Protein AF-A0A7C3F0E0-F1 (afdb_monomer_lite)

Foldseek 3Di:
DVVLQVVLVVLVVVLVVLVVVLVCLCPDPCNPDPVSVVVNVVSVVVSVVSVVVSLVSLLVVLLVCLLQLHDDDVVRHPPVSNLVSLQVLLDDDLCPPPPDGQQRDQQHNVLLRCLLSVLAFCQVLLVVLVVCVVDPDDDPDPLAPDPLLLSLLASLQSSCPGPVNVVLLVLLVVLVVQLVVLLVVLVVLVVVLQVQLCVQVVDNPPQPFDDPDPDTDGDDDLCLVVSCVRPVPSNVVSLVSLVSNVVSLVSLVVSQVVVQVVSLSSSLNRPSSSLSSLVSHDPVSVVVSNVPPDDSSSSSVSSNVSSVVHRSADPPSHPRHRDRDDDPPVSVCVCVNPVSVVVVVVVVVVVVVVVPPPDDDDD

Secondary structure (DSSP, 8-state):
-HHHHHHHHHHHHHHHHHHHHHHHHHHSTTTTSHHHHHHHHHHHHHHHHHHHHHHHHHHHHHHHHHHTT----TTTS-HHHHHHHHHHHH-STTTTT-S--TTSSSS-HHHHHHHHHT----HHHHHHHHHHHH--S---S-GGG-HHHHHHHHHHGGGGGSHHHHHHHHHHHHHHHHHHHHHHHHHHHHHHHHHHHHHHHT-----EEEEETTEEEEE--STHHHHHHHSHHHHHHHHHHHHHHHHHHHHHHHHHHHHHHHHHHHHHHHHHHHHHHHHHS-HHHHHHTT-TT--HHHHHHHHHHHHHT--TT-TTSSS-----PPPPHHHHGGGG-HHHHHHHHHHHHHHHHTTSSSS-S--

Structure (mmCIF, N/CA/C/O backbone):
data_AF-A0A7C3F0E0-F1
#
_entry.id   AF-A0A7C3F0E0-F1
#
loop_
_atom_site.group_PDB
_atom_site.id
_atom_site.type_symbol
_atom_site.label_atom_id
_atom_site.label_alt_id
_atom_site.label_comp_id
_atom_site.label_asym_id
_atom_site.label_entity_id
_atom_site.label_seq_id
_atom_site.pdbx_PDB_ins_code
_atom_site.Cartn_x
_atom_site.Cartn_y
_atom_site.Cartn_z
_atom_site.occupancy
_atom_site.B_iso_or_equiv
_atom_site.auth_seq_id
_atom_site.auth_comp_id
_atom_site.auth_asym_id
_atom_site.auth_atom_id
_atom_site.pdbx_PDB_model_num
ATOM 1 N N . MET A 1 1 ? 11.659 -9.247 -27.979 1.00 80.06 1 MET A N 1
ATOM 2 C CA . MET A 1 1 ? 12.317 -9.350 -26.658 1.00 80.06 1 MET A CA 1
ATOM 3 C C . MET A 1 1 ? 13.774 -9.752 -26.789 1.00 80.06 1 MET A C 1
ATOM 5 O O . MET A 1 1 ? 14.615 -8.937 -26.446 1.00 80.06 1 MET A O 1
ATOM 9 N N . GLU A 1 2 ? 14.086 -10.906 -27.386 1.00 81.94 2 GLU A N 1
ATOM 10 C CA . GLU A 1 2 ? 15.483 -11.332 -27.611 1.00 81.94 2 GLU A CA 1
ATOM 11 C C . GLU A 1 2 ? 16.321 -10.321 -28.414 1.00 81.94 2 GLU A C 1
ATOM 13 O O . GLU A 1 2 ? 17.495 -10.127 -28.124 1.00 81.94 2 GLU A O 1
ATOM 18 N N . ASP A 1 3 ? 15.716 -9.629 -29.385 1.00 91.12 3 ASP A N 1
ATOM 19 C CA . ASP A 1 3 ? 16.392 -8.563 -30.139 1.00 91.12 3 ASP A CA 1
ATOM 20 C C . ASP A 1 3 ? 16.823 -7.384 -29.243 1.00 91.12 3 ASP A C 1
ATOM 22 O O . ASP A 1 3 ? 17.950 -6.905 -29.336 1.00 91.12 3 ASP A O 1
ATOM 26 N N . TYR A 1 4 ? 15.971 -6.963 -28.299 1.00 91.62 4 TYR A N 1
ATOM 27 C CA . TYR A 1 4 ? 16.322 -5.912 -27.338 1.00 91.62 4 TYR A CA 1
ATOM 28 C C . TYR A 1 4 ? 17.438 -6.360 -26.394 1.00 91.62 4 TYR A C 1
ATOM 30 O O . TYR A 1 4 ? 18.369 -5.596 -26.171 1.00 91.62 4 TYR A O 1
ATOM 38 N N . GLN A 1 5 ? 17.380 -7.594 -25.886 1.00 93.31 5 GLN A N 1
ATOM 39 C CA . GLN A 1 5 ? 18.418 -8.148 -25.010 1.00 93.31 5 GLN A CA 1
ATOM 40 C C . GLN A 1 5 ? 19.781 -8.195 -25.715 1.00 93.31 5 GLN A C 1
ATOM 42 O O . GLN A 1 5 ? 20.774 -7.729 -25.160 1.00 93.31 5 GLN A O 1
ATOM 47 N N . ARG A 1 6 ? 19.828 -8.660 -26.974 1.00 94.31 6 ARG A N 1
ATOM 48 C CA . ARG A 1 6 ? 21.062 -8.667 -27.783 1.00 94.31 6 ARG A CA 1
ATOM 49 C C . ARG A 1 6 ? 21.598 -7.259 -28.028 1.00 94.31 6 ARG A C 1
ATOM 51 O O . ARG A 1 6 ? 22.797 -7.034 -27.892 1.00 94.31 6 ARG A O 1
ATOM 58 N N . ARG A 1 7 ? 20.724 -6.307 -28.365 1.00 95.50 7 ARG A N 1
ATOM 59 C CA . ARG A 1 7 ? 21.114 -4.908 -28.596 1.00 95.50 7 ARG A CA 1
ATOM 60 C C . ARG A 1 7 ? 21.615 -4.229 -27.322 1.00 95.50 7 ARG A C 1
ATOM 62 O O . ARG A 1 7 ? 22.590 -3.492 -27.392 1.00 95.50 7 ARG A O 1
ATOM 69 N N . ILE A 1 8 ? 20.992 -4.499 -26.171 1.00 95.56 8 ILE A N 1
ATOM 70 C CA . ILE A 1 8 ? 21.460 -4.010 -24.866 1.00 95.56 8 ILE A CA 1
ATOM 71 C C . ILE A 1 8 ? 22.842 -4.586 -24.569 1.00 95.56 8 ILE A C 1
ATOM 73 O O . ILE A 1 8 ? 23.744 -3.820 -24.259 1.00 95.56 8 ILE A O 1
ATOM 77 N N . ALA A 1 9 ? 23.035 -5.898 -24.734 1.00 94.69 9 ALA A N 1
ATOM 78 C CA . ALA A 1 9 ? 24.328 -6.535 -24.501 1.00 94.69 9 ALA A CA 1
ATOM 79 C C . ALA A 1 9 ? 25.437 -5.951 -25.395 1.00 94.69 9 ALA A C 1
ATOM 81 O O . ALA A 1 9 ? 26.513 -5.629 -24.897 1.00 94.69 9 ALA A O 1
ATOM 82 N N . ALA A 1 10 ? 25.162 -5.754 -26.689 1.00 94.62 10 ALA A N 1
ATOM 83 C CA . ALA A 1 10 ? 26.108 -5.142 -27.622 1.00 94.62 10 ALA A CA 1
ATOM 84 C C . ALA A 1 10 ? 26.454 -3.695 -27.232 1.00 94.62 10 ALA A C 1
ATOM 86 O O . ALA A 1 10 ? 27.626 -3.332 -27.185 1.00 94.62 10 ALA A O 1
ATOM 87 N N . GLN A 1 11 ? 25.448 -2.884 -26.893 1.00 94.38 11 GLN A N 1
ATOM 88 C CA . GLN A 1 11 ? 25.658 -1.495 -26.487 1.00 94.38 11 GLN A CA 1
ATOM 89 C C . GLN A 1 11 ? 26.381 -1.396 -25.131 1.00 94.38 11 GLN A C 1
ATOM 91 O O . GLN A 1 11 ? 27.205 -0.511 -24.940 1.00 94.38 11 GLN A O 1
ATOM 96 N N . THR A 1 12 ? 26.128 -2.318 -24.197 1.00 95.44 12 THR A N 1
ATOM 97 C CA . THR A 1 12 ? 26.885 -2.417 -22.939 1.00 95.44 12 THR A CA 1
ATOM 98 C C . THR A 1 12 ? 28.351 -2.774 -23.184 1.00 95.44 12 THR A C 1
ATOM 100 O O . THR A 1 12 ? 29.216 -2.215 -22.519 1.00 95.44 12 THR A O 1
ATOM 103 N N . ALA A 1 13 ? 28.649 -3.658 -24.142 1.00 95.00 13 ALA A N 1
ATOM 104 C CA . ALA A 1 13 ? 30.028 -3.939 -24.543 1.00 95.00 13 ALA A CA 1
ATOM 105 C C . ALA A 1 13 ? 30.710 -2.688 -25.125 1.00 95.00 13 ALA A C 1
ATOM 107 O O . ALA A 1 13 ? 31.807 -2.349 -24.699 1.00 95.00 13 ALA A O 1
ATOM 108 N N . ALA A 1 14 ? 30.028 -1.958 -26.012 1.00 93.62 14 ALA A N 1
ATOM 109 C CA . ALA A 1 14 ? 30.558 -0.729 -26.606 1.00 93.62 14 ALA A CA 1
ATOM 110 C C . ALA A 1 14 ? 30.835 0.376 -25.567 1.00 93.62 14 ALA A C 1
ATOM 112 O O . ALA A 1 14 ? 31.848 1.062 -25.658 1.00 93.62 14 ALA A O 1
ATOM 113 N N . VAL A 1 15 ? 29.964 0.534 -24.560 1.00 95.69 15 VAL A N 1
ATOM 114 C CA . VAL A 1 15 ? 30.205 1.462 -23.439 1.00 95.69 15 VAL A CA 1
ATOM 115 C C . VAL A 1 15 ? 31.463 1.060 -22.669 1.00 95.69 15 VAL A C 1
ATOM 117 O O . VAL A 1 15 ? 32.323 1.905 -22.456 1.00 95.69 15 VAL A O 1
ATOM 120 N N . ARG A 1 16 ? 31.632 -0.229 -22.341 1.00 96.06 16 ARG A N 1
ATOM 121 C CA . ARG A 1 16 ? 32.834 -0.719 -21.641 1.00 96.06 16 ARG A CA 1
ATOM 122 C C . ARG A 1 16 ? 34.119 -0.491 -22.434 1.00 96.06 16 ARG A C 1
ATOM 124 O O . ARG A 1 16 ? 35.119 -0.079 -21.863 1.00 96.06 16 ARG A O 1
ATOM 131 N N . GLU A 1 17 ? 34.095 -0.714 -23.746 1.00 95.19 17 GLU A N 1
ATOM 132 C CA . GLU A 1 17 ? 35.248 -0.433 -24.613 1.00 95.19 17 GLU A CA 1
ATOM 133 C C . GLU A 1 17 ? 35.623 1.061 -24.603 1.00 95.19 17 GLU A C 1
ATOM 135 O O . GLU A 1 17 ? 36.805 1.408 -24.601 1.00 95.19 17 GLU A O 1
ATOM 140 N N . LEU A 1 18 ? 34.631 1.959 -24.559 1.00 93.38 18 LEU A N 1
ATOM 141 C CA . LEU A 1 18 ? 34.857 3.403 -24.449 1.00 93.38 18 LEU A CA 1
ATOM 142 C C . LEU A 1 18 ? 35.357 3.816 -23.056 1.00 93.38 18 LEU A C 1
ATOM 144 O O . LEU A 1 18 ? 36.239 4.668 -22.973 1.00 93.38 18 LEU A O 1
ATOM 148 N N . GLU A 1 19 ? 34.855 3.202 -21.981 1.00 94.94 19 GLU A N 1
ATOM 149 C CA . GLU A 1 19 ? 35.364 3.395 -20.612 1.00 94.94 19 GLU A CA 1
ATOM 150 C C . GLU A 1 19 ? 36.842 2.984 -20.510 1.00 94.94 19 GLU A C 1
ATOM 152 O O . GLU A 1 19 ? 37.670 3.734 -19.988 1.00 94.94 19 GLU A O 1
ATOM 157 N N . GLU A 1 20 ? 37.199 1.821 -21.063 1.00 93.88 20 GLU A N 1
ATOM 158 C CA . GLU A 1 20 ? 38.585 1.353 -21.133 1.00 93.88 20 GLU A CA 1
ATOM 159 C C . GLU A 1 20 ? 39.452 2.313 -21.961 1.00 93.88 20 GLU A C 1
ATOM 161 O O . GLU A 1 20 ? 40.552 2.682 -21.539 1.00 93.88 20 GLU A O 1
ATOM 166 N N . LEU A 1 21 ? 38.955 2.789 -23.109 1.00 91.69 21 LEU A N 1
ATOM 167 C CA . LEU A 1 21 ? 39.662 3.767 -23.936 1.00 91.69 21 LEU A CA 1
ATOM 168 C C . LEU A 1 21 ? 39.920 5.076 -23.178 1.00 91.69 21 LEU A C 1
ATOM 170 O O . LEU A 1 21 ? 41.047 5.572 -23.188 1.00 91.69 21 LEU A O 1
ATOM 174 N N . VAL A 1 22 ? 38.914 5.620 -22.492 1.00 92.56 22 VAL A N 1
ATOM 175 C CA . VAL A 1 22 ? 39.062 6.810 -21.643 1.00 92.56 22 VAL A CA 1
ATOM 176 C C . VAL A 1 22 ? 40.127 6.564 -20.574 1.00 92.56 22 VAL A C 1
ATOM 178 O O . VAL A 1 22 ? 41.076 7.341 -20.467 1.00 92.56 22 VAL A O 1
ATOM 181 N N . HIS A 1 23 ? 40.049 5.438 -19.862 1.00 91.88 23 HIS A N 1
ATOM 182 C CA . HIS A 1 23 ? 41.003 5.101 -18.808 1.00 91.88 23 HIS A CA 1
ATOM 183 C C . HIS A 1 23 ? 42.449 4.986 -19.323 1.00 91.88 23 HIS A C 1
ATOM 185 O O . HIS A 1 23 ? 43.386 5.479 -18.684 1.00 91.88 23 HIS A O 1
ATOM 191 N N . THR A 1 24 ? 42.652 4.378 -20.499 1.00 89.94 24 THR A N 1
ATOM 192 C CA . THR A 1 24 ? 43.985 4.286 -21.119 1.00 89.94 24 THR A CA 1
ATOM 193 C C . THR A 1 24 ? 44.533 5.644 -21.559 1.00 89.94 24 THR A C 1
ATOM 195 O O . THR A 1 24 ? 45.734 5.887 -21.418 1.00 89.94 24 THR A O 1
ATOM 198 N N . LEU A 1 25 ? 43.681 6.547 -22.056 1.00 86.44 25 LEU A N 1
ATOM 199 C CA . LEU A 1 25 ? 44.074 7.906 -22.441 1.00 86.44 25 LEU A CA 1
ATOM 200 C C . LEU A 1 25 ? 44.408 8.783 -21.224 1.00 86.44 25 LEU A C 1
ATOM 202 O O . LEU A 1 25 ? 45.285 9.643 -21.324 1.00 86.44 25 LEU A O 1
ATOM 206 N N . GLU A 1 26 ? 43.756 8.552 -20.083 1.00 88.50 26 GLU A N 1
ATOM 207 C CA . GLU A 1 26 ? 44.026 9.251 -18.818 1.00 88.50 26 GLU A CA 1
ATOM 208 C C . GLU A 1 26 ? 45.298 8.753 -18.124 1.00 88.50 26 GLU A C 1
ATOM 210 O O . GLU A 1 26 ? 46.048 9.550 -17.561 1.00 88.50 26 GLU A O 1
ATOM 215 N N . SER A 1 27 ? 45.566 7.448 -18.197 1.00 86.75 27 SER A N 1
ATOM 216 C CA . SER A 1 27 ? 46.655 6.791 -17.453 1.00 86.75 27 SER A CA 1
ATOM 217 C C . SER A 1 27 ? 47.921 6.547 -18.288 1.00 86.75 27 SER A C 1
ATOM 219 O O . SER A 1 27 ? 48.923 6.040 -17.781 1.00 86.75 27 SER A O 1
ATOM 221 N N . GLY A 1 28 ? 47.880 6.851 -19.587 1.00 81.94 28 GLY A N 1
ATOM 222 C CA . GLY A 1 28 ? 48.940 6.529 -20.537 1.00 81.94 28 GLY A CA 1
ATOM 223 C C . GLY A 1 28 ? 50.180 7.438 -20.458 1.00 81.94 28 GLY A C 1
ATOM 224 O O . GLY A 1 28 ? 50.119 8.564 -19.970 1.00 81.94 28 GLY A O 1
ATOM 225 N N . PRO A 1 29 ? 51.322 7.011 -21.030 1.00 70.69 29 PRO A N 1
ATOM 226 C CA . PRO A 1 29 ? 52.582 7.767 -21.002 1.00 70.69 29 PRO A CA 1
ATOM 227 C C . PRO A 1 29 ? 52.552 9.088 -21.799 1.00 70.69 29 PRO A C 1
ATOM 229 O O . PRO A 1 29 ? 53.440 9.918 -21.637 1.00 70.69 29 PRO A O 1
ATOM 232 N N . ALA A 1 30 ? 51.545 9.287 -22.659 1.00 67.50 30 ALA A N 1
ATOM 233 C CA . ALA A 1 30 ? 51.299 10.525 -23.408 1.00 67.50 30 ALA A CA 1
ATOM 234 C C . ALA A 1 30 ? 50.192 11.406 -22.784 1.00 67.50 30 ALA A C 1
ATOM 236 O O . ALA A 1 30 ? 49.761 12.387 -23.410 1.00 67.50 30 ALA A O 1
ATOM 237 N N . ALA A 1 31 ? 49.721 11.056 -21.578 1.00 70.56 31 ALA A N 1
ATOM 238 C CA . ALA A 1 31 ? 48.743 11.833 -20.827 1.00 70.56 31 ALA A CA 1
ATOM 239 C C . ALA A 1 31 ? 49.258 13.267 -20.615 1.00 70.56 31 ALA A C 1
ATOM 241 O O . ALA A 1 31 ? 50.412 13.492 -20.254 1.00 70.56 31 ALA A O 1
ATOM 242 N N . GLY A 1 32 ? 48.406 14.254 -20.901 1.00 69.44 32 GLY A N 1
ATOM 243 C CA . GLY A 1 32 ? 48.747 15.677 -20.792 1.00 69.44 32 GLY A CA 1
ATOM 244 C C . GLY A 1 32 ? 49.303 16.335 -22.063 1.00 69.44 32 GLY A C 1
ATOM 245 O O . GLY A 1 32 ? 49.487 17.549 -22.070 1.00 69.44 32 GLY A O 1
ATOM 246 N N . THR A 1 33 ? 49.518 15.596 -23.158 1.00 83.81 33 THR A N 1
ATOM 247 C CA . THR A 1 33 ? 49.810 16.216 -24.468 1.00 83.81 33 THR A CA 1
ATOM 248 C C . THR A 1 33 ? 48.548 16.824 -25.096 1.00 83.81 33 THR A C 1
ATOM 250 O O . THR A 1 33 ? 47.443 16.322 -24.894 1.00 83.81 33 THR A O 1
ATOM 253 N N . GLU A 1 34 ? 48.683 17.875 -25.913 1.00 82.12 34 GLU A N 1
ATOM 254 C CA . GLU A 1 34 ? 47.532 18.541 -26.560 1.00 82.12 34 GLU A CA 1
ATOM 255 C C . GLU A 1 34 ? 46.732 17.581 -27.470 1.00 82.12 34 GLU A C 1
ATOM 257 O O . GLU A 1 34 ? 45.503 17.640 -27.549 1.00 82.12 34 GLU A O 1
ATOM 262 N N . ALA A 1 35 ? 47.420 16.646 -28.135 1.00 80.94 35 ALA A N 1
ATOM 263 C CA . ALA A 1 35 ? 46.793 15.608 -28.953 1.00 80.94 35 ALA A CA 1
ATOM 264 C C . ALA A 1 35 ? 46.030 14.571 -28.106 1.00 80.94 35 ALA A C 1
ATOM 266 O O . ALA A 1 35 ? 44.925 14.164 -28.484 1.00 80.94 35 ALA A O 1
ATOM 267 N N . ALA A 1 36 ? 46.577 14.181 -26.947 1.00 79.19 36 ALA A N 1
ATOM 268 C CA . ALA A 1 36 ? 45.894 13.301 -26.002 1.00 79.19 36 ALA A CA 1
ATOM 269 C C . ALA A 1 36 ? 44.675 13.991 -25.375 1.00 79.19 36 ALA A C 1
ATOM 271 O O . ALA A 1 36 ? 43.617 13.381 -25.313 1.00 79.19 36 ALA A O 1
ATOM 272 N N . GLN A 1 37 ? 44.764 15.277 -25.019 1.00 84.81 37 GLN A N 1
ATOM 273 C CA . GLN A 1 37 ? 43.633 16.050 -24.485 1.00 84.81 37 GLN A CA 1
ATOM 274 C C . GLN A 1 37 ? 42.472 16.166 -25.484 1.00 84.81 37 GLN A C 1
ATOM 276 O O . GLN A 1 37 ? 41.316 15.967 -25.113 1.00 84.81 37 GLN A O 1
ATOM 281 N N . LYS A 1 38 ? 42.757 16.428 -26.769 1.00 86.69 38 LYS A N 1
ATOM 282 C CA . LYS A 1 38 ? 41.722 16.450 -27.823 1.00 86.69 38 LYS A CA 1
ATOM 283 C C . LYS A 1 38 ? 41.072 15.078 -28.026 1.00 86.69 38 LYS A C 1
ATOM 285 O O . LYS A 1 38 ? 39.868 15.006 -28.256 1.00 86.69 38 LYS A O 1
ATOM 290 N N . SER A 1 39 ? 41.856 14.004 -27.945 1.00 88.25 39 SER A N 1
ATOM 291 C CA . SER A 1 39 ? 41.357 12.629 -28.091 1.00 88.25 39 SER A CA 1
ATOM 292 C C . SER A 1 39 ? 40.536 12.194 -26.877 1.00 88.25 39 SER A C 1
ATOM 294 O O . SER A 1 39 ? 39.468 11.618 -27.046 1.00 88.25 39 SER A O 1
ATOM 296 N N . LEU A 1 40 ? 40.976 12.560 -25.672 1.00 89.75 40 LEU A N 1
ATOM 297 C CA . LEU A 1 40 ? 40.276 12.319 -24.415 1.00 89.75 40 LEU A CA 1
ATOM 298 C C . LEU A 1 40 ? 38.933 13.061 -24.367 1.00 89.75 40 LEU A C 1
ATOM 300 O O . LEU A 1 40 ? 37.917 12.468 -24.034 1.00 89.75 40 LEU A O 1
ATOM 304 N N . SER A 1 41 ? 38.898 14.332 -24.781 1.00 90.19 41 SER A N 1
ATOM 305 C CA . SER A 1 41 ? 37.648 15.103 -24.871 1.00 90.19 41 SER A CA 1
ATOM 306 C C . SER A 1 41 ? 36.633 14.469 -25.832 1.00 90.19 41 SER A C 1
ATOM 308 O O . SER A 1 41 ? 35.436 14.443 -25.536 1.00 90.19 41 SER A O 1
ATOM 310 N N . ARG A 1 42 ? 37.096 13.922 -26.965 1.00 92.81 42 ARG A N 1
ATOM 311 C CA . ARG A 1 42 ? 36.239 13.174 -27.898 1.00 92.81 42 ARG A CA 1
ATOM 312 C C . ARG A 1 42 ? 35.759 11.856 -27.298 1.00 92.81 42 ARG A C 1
ATOM 314 O O . ARG A 1 42 ? 34.567 11.597 -27.363 1.00 92.81 42 ARG A O 1
ATOM 321 N N . ALA A 1 43 ? 36.654 11.083 -26.682 1.00 91.56 43 ALA A N 1
ATOM 322 C CA . ALA A 1 43 ? 36.319 9.813 -26.043 1.00 91.56 43 ALA A CA 1
ATOM 323 C C . ALA A 1 43 ? 35.278 9.993 -24.925 1.00 91.56 43 ALA A C 1
ATOM 325 O O . ALA A 1 43 ? 34.294 9.265 -24.907 1.00 91.56 43 ALA A O 1
ATOM 326 N N . HIS A 1 44 ? 35.420 11.023 -24.081 1.00 93.69 44 HIS A N 1
ATOM 327 C CA . HIS A 1 44 ? 34.404 11.400 -23.087 1.00 93.69 44 HIS A CA 1
ATOM 328 C C . HIS A 1 44 ? 33.064 11.756 -23.739 1.00 93.69 44 HIS A C 1
ATOM 330 O O . HIS A 1 44 ? 32.025 11.244 -23.340 1.00 93.69 44 HIS A O 1
ATOM 336 N N . SER A 1 45 ? 33.077 12.563 -24.805 1.00 95.12 45 SER A N 1
ATOM 337 C CA . SER A 1 45 ? 31.843 12.927 -25.525 1.00 95.12 45 SER A CA 1
ATOM 338 C C . SER A 1 45 ? 31.157 11.727 -26.195 1.00 95.12 45 SER A C 1
ATOM 340 O O . SER A 1 45 ? 29.936 11.715 -26.356 1.00 95.12 45 SER A O 1
ATOM 342 N N . ASP A 1 46 ? 31.937 10.756 -26.671 1.00 94.50 46 ASP A N 1
ATOM 343 C CA . ASP A 1 46 ? 31.434 9.532 -27.295 1.00 94.50 46 ASP A CA 1
ATOM 344 C C . ASP A 1 46 ? 30.902 8.555 -26.235 1.00 94.50 46 ASP A C 1
ATOM 346 O O . ASP A 1 46 ? 29.846 7.959 -26.452 1.00 94.50 46 ASP A O 1
ATOM 350 N N . LEU A 1 47 ? 31.564 8.460 -25.076 1.00 94.88 47 LEU A N 1
ATOM 351 C CA . LEU A 1 47 ? 31.108 7.695 -23.915 1.00 94.88 47 LEU A CA 1
ATOM 352 C C . LEU A 1 47 ? 29.768 8.227 -23.391 1.00 94.88 47 LEU A C 1
ATOM 354 O O . LEU A 1 47 ? 28.811 7.462 -23.314 1.00 94.88 47 LEU A O 1
ATOM 358 N N . GLU A 1 48 ? 29.649 9.538 -23.153 1.00 95.75 48 GLU A N 1
ATOM 359 C CA . GLU A 1 48 ? 28.393 10.172 -22.716 1.00 95.75 48 GLU A CA 1
ATOM 360 C C . GLU A 1 48 ? 27.231 9.878 -23.682 1.00 95.75 48 GLU A C 1
ATOM 362 O O . GLU A 1 48 ? 26.110 9.569 -23.266 1.00 95.75 48 GLU A O 1
ATOM 367 N N . ARG A 1 49 ? 27.490 9.942 -24.998 1.00 95.94 49 ARG A N 1
ATOM 368 C CA . ARG A 1 49 ? 26.492 9.593 -26.021 1.00 95.94 49 ARG A CA 1
ATOM 369 C C . ARG A 1 49 ? 26.124 8.110 -25.969 1.00 95.94 49 ARG A C 1
ATOM 371 O O . ARG A 1 49 ? 24.937 7.786 -25.989 1.00 95.94 49 ARG A O 1
ATOM 378 N N . ALA A 1 50 ? 27.107 7.220 -25.861 1.00 95.19 50 ALA A N 1
ATOM 379 C CA . ALA A 1 50 ? 26.879 5.779 -25.806 1.00 95.19 50 ALA A CA 1
ATOM 380 C C . ALA A 1 50 ? 26.100 5.351 -24.549 1.00 95.19 50 ALA A C 1
ATOM 382 O O . ALA A 1 50 ? 25.221 4.488 -24.644 1.00 95.19 50 ALA A O 1
ATOM 383 N N . GLU A 1 51 ? 26.374 5.970 -23.398 1.00 95.81 51 GLU A N 1
ATOM 384 C CA . GLU A 1 51 ? 25.634 5.780 -22.147 1.00 95.81 51 GLU A CA 1
ATOM 385 C C . GLU A 1 51 ? 24.189 6.275 -22.260 1.00 95.81 51 GLU A C 1
ATOM 387 O O . GLU A 1 51 ? 23.253 5.577 -21.853 1.00 95.81 51 GLU A O 1
ATOM 392 N N . ALA A 1 52 ? 23.982 7.457 -22.852 1.00 95.56 52 ALA A N 1
ATOM 393 C CA . ALA A 1 52 ? 22.650 8.003 -23.088 1.00 95.56 52 ALA A CA 1
ATOM 394 C C . ALA A 1 52 ? 21.822 7.094 -24.012 1.00 95.56 52 ALA A C 1
ATOM 396 O O . ALA A 1 52 ? 20.657 6.802 -23.711 1.00 95.56 52 ALA A O 1
ATOM 397 N N . ASP A 1 53 ? 22.431 6.588 -25.086 1.00 95.31 53 ASP A N 1
ATOM 398 C CA . ASP A 1 53 ? 21.808 5.648 -26.019 1.00 95.31 53 ASP A CA 1
ATOM 399 C C . ASP A 1 53 ? 21.487 4.306 -25.346 1.00 95.31 53 ASP A C 1
ATOM 401 O O . ASP A 1 53 ? 20.381 3.777 -25.510 1.00 95.31 53 ASP A O 1
ATOM 405 N N . LEU A 1 54 ? 22.401 3.775 -24.522 1.00 95.81 54 LEU A N 1
ATOM 406 C CA . LEU A 1 54 ? 22.161 2.566 -23.730 1.00 95.81 54 LEU A CA 1
ATOM 407 C C . LEU A 1 54 ? 20.990 2.763 -22.763 1.00 95.81 54 LEU A C 1
ATOM 409 O O . LEU A 1 54 ? 20.086 1.924 -22.706 1.00 95.81 54 LEU A O 1
ATOM 413 N N . LYS A 1 55 ? 20.963 3.883 -22.030 1.00 95.69 55 LYS A N 1
ATOM 414 C CA . LYS A 1 55 ? 19.872 4.215 -21.103 1.00 95.69 55 LYS A CA 1
ATOM 415 C C . LYS A 1 55 ? 18.541 4.334 -21.845 1.00 95.69 55 LYS A C 1
ATOM 417 O O . LYS A 1 55 ? 17.528 3.803 -21.384 1.00 95.69 55 LYS A O 1
ATOM 422 N N . ALA A 1 56 ? 18.523 4.986 -23.008 1.00 95.25 56 ALA A N 1
ATOM 423 C CA . ALA A 1 56 ? 17.333 5.097 -23.846 1.00 95.25 56 ALA A CA 1
ATOM 424 C C . ALA A 1 56 ? 16.844 3.724 -24.334 1.00 95.25 56 ALA A C 1
ATOM 426 O O . ALA A 1 56 ? 15.645 3.438 -24.257 1.00 95.25 56 ALA A O 1
ATOM 427 N N . LEU A 1 57 ? 17.753 2.849 -24.771 1.00 96.12 57 LEU A N 1
ATOM 428 C CA . LEU A 1 57 ? 17.427 1.492 -25.203 1.00 96.12 57 LEU A CA 1
ATOM 429 C C . LEU A 1 57 ? 16.855 0.646 -24.055 1.00 96.12 57 LEU A C 1
ATOM 431 O O . LEU A 1 57 ? 15.826 -0.011 -24.234 1.00 96.12 57 LEU A O 1
ATOM 435 N N . LYS A 1 58 ? 17.461 0.710 -22.864 1.00 96.81 58 LYS A N 1
ATOM 436 C CA . LYS A 1 58 ? 16.961 0.029 -21.660 1.00 96.81 58 LYS A CA 1
ATOM 437 C C . LYS A 1 58 ? 15.571 0.523 -21.258 1.00 96.81 58 LYS A C 1
ATOM 439 O O . LYS A 1 58 ? 14.693 -0.295 -20.997 1.00 96.81 58 LYS A O 1
ATOM 444 N N . ARG A 1 59 ? 15.316 1.839 -21.304 1.00 95.50 59 ARG A N 1
ATOM 445 C CA . ARG A 1 59 ? 13.975 2.419 -21.074 1.00 95.50 59 ARG A CA 1
ATOM 446 C C . ARG A 1 59 ? 12.945 1.918 -22.087 1.00 95.50 59 ARG A C 1
ATOM 448 O O . ARG A 1 59 ? 11.822 1.587 -21.710 1.00 95.50 59 ARG A O 1
ATOM 455 N N . GLN A 1 60 ? 13.308 1.841 -23.370 1.00 95.00 60 GLN A N 1
ATOM 456 C CA . GLN A 1 60 ? 12.423 1.297 -24.407 1.00 95.00 60 GLN A CA 1
ATOM 457 C C . GLN A 1 60 ? 12.090 -0.174 -24.143 1.00 95.00 60 GLN A C 1
ATOM 459 O O . GLN A 1 60 ? 10.926 -0.567 -24.250 1.00 95.00 60 GLN A O 1
ATOM 464 N N . TYR A 1 61 ? 13.093 -0.971 -23.774 1.00 96.75 61 TYR A N 1
ATOM 465 C CA . TYR A 1 61 ? 12.917 -2.379 -23.441 1.00 96.75 61 TYR A CA 1
ATOM 466 C C . TYR A 1 61 ? 12.040 -2.571 -22.194 1.00 96.75 61 TYR A C 1
ATOM 468 O O . TYR A 1 61 ? 11.077 -3.336 -22.247 1.00 96.75 61 TYR A O 1
ATOM 476 N N . ALA A 1 62 ? 12.279 -1.803 -21.127 1.00 96.00 62 ALA A N 1
ATOM 477 C CA . ALA A 1 62 ? 11.437 -1.772 -19.929 1.00 96.00 62 ALA A CA 1
ATOM 478 C C . ALA A 1 62 ? 9.977 -1.421 -20.258 1.00 96.00 62 ALA A C 1
ATOM 480 O O . ALA A 1 62 ? 9.048 -2.107 -19.833 1.00 96.00 62 ALA A O 1
ATOM 481 N N . GLY A 1 63 ? 9.758 -0.403 -21.097 1.00 94.62 63 GLY A N 1
ATOM 482 C CA . GLY A 1 63 ? 8.425 -0.051 -21.584 1.00 94.62 63 GLY A CA 1
ATOM 483 C C . GLY A 1 63 ? 7.755 -1.180 -22.377 1.00 94.62 63 GLY A C 1
ATOM 484 O O . GLY A 1 63 ? 6.545 -1.373 -22.262 1.00 94.62 63 GLY A O 1
ATOM 485 N N . CYS A 1 64 ? 8.519 -1.952 -23.157 1.00 93.75 64 CYS A N 1
ATOM 486 C CA . CYS A 1 64 ? 8.000 -3.129 -23.859 1.00 93.75 64 CYS A CA 1
ATOM 487 C C . CYS A 1 64 ? 7.599 -4.246 -22.885 1.00 93.75 64 CYS A C 1
ATOM 489 O O . CYS A 1 64 ? 6.475 -4.735 -22.989 1.00 93.75 64 CYS A O 1
ATOM 491 N N . LEU A 1 65 ? 8.457 -4.587 -21.910 1.00 93.06 65 LEU A N 1
ATOM 492 C CA . LEU A 1 65 ? 8.143 -5.550 -20.840 1.00 93.06 65 LEU A CA 1
ATOM 493 C C . LEU A 1 65 ? 6.813 -5.199 -20.163 1.00 93.06 65 LEU A C 1
ATOM 495 O O . LEU A 1 65 ? 5.895 -6.019 -20.105 1.00 93.06 65 LEU A O 1
ATOM 499 N N . LEU A 1 66 ? 6.680 -3.943 -19.737 1.00 93.12 66 LEU A N 1
ATOM 500 C CA . LEU A 1 66 ? 5.498 -3.446 -19.045 1.00 93.12 66 LEU A CA 1
ATOM 501 C C . LEU A 1 66 ? 4.227 -3.529 -19.904 1.00 93.12 66 LEU A C 1
ATOM 503 O O . LEU A 1 66 ? 3.191 -3.981 -19.410 1.00 93.12 66 LEU A O 1
ATOM 507 N N . ARG A 1 67 ? 4.276 -3.138 -21.187 1.00 91.81 67 ARG A N 1
ATOM 508 C CA . ARG A 1 67 ? 3.115 -3.233 -22.101 1.00 91.81 67 ARG A CA 1
ATOM 509 C C . ARG A 1 67 ? 2.697 -4.675 -22.388 1.00 91.81 67 ARG A C 1
ATOM 511 O O . ARG A 1 67 ? 1.518 -4.919 -22.644 1.00 91.81 67 ARG A O 1
ATOM 518 N N . GLU A 1 68 ? 3.636 -5.615 -22.328 1.00 88.69 68 GLU A N 1
ATOM 519 C CA . GLU A 1 68 ? 3.364 -7.053 -22.406 1.00 88.69 68 GLU A CA 1
ATOM 520 C C . GLU A 1 68 ? 2.880 -7.651 -21.072 1.00 88.69 68 GLU A C 1
ATOM 522 O O . GLU A 1 68 ? 2.530 -8.828 -21.027 1.00 88.69 68 GLU A O 1
ATOM 527 N N . GLY A 1 69 ? 2.824 -6.866 -19.991 1.00 83.62 69 GLY A N 1
ATOM 528 C CA . GLY A 1 69 ? 2.424 -7.352 -18.668 1.00 83.62 69 GLY A CA 1
ATOM 529 C C . GLY A 1 69 ? 3.502 -8.172 -17.960 1.00 83.62 69 GLY A C 1
ATOM 530 O O . GLY A 1 69 ? 3.178 -8.962 -17.077 1.00 83.62 69 GLY A O 1
ATOM 531 N N . ARG A 1 70 ? 4.769 -8.022 -18.361 1.00 86.69 70 ARG A N 1
ATOM 532 C CA . ARG A 1 70 ? 5.915 -8.710 -17.760 1.00 86.69 70 ARG A CA 1
ATOM 533 C C . ARG A 1 70 ? 6.550 -7.855 -16.662 1.00 86.69 70 ARG A C 1
ATOM 535 O O . ARG A 1 70 ? 6.507 -6.626 -16.716 1.00 86.69 70 ARG A O 1
ATOM 542 N N . GLY A 1 71 ? 7.141 -8.531 -15.680 1.00 87.12 71 GLY A N 1
ATOM 543 C CA . GLY A 1 71 ? 7.928 -7.905 -14.618 1.00 87.12 71 GLY A CA 1
ATOM 544 C C . GLY A 1 71 ? 9.327 -7.462 -15.071 1.00 87.12 71 GLY A C 1
ATOM 545 O O . GLY A 1 71 ? 9.643 -7.555 -16.262 1.00 87.12 71 GLY A O 1
ATOM 546 N N . PRO A 1 72 ? 10.154 -6.975 -14.130 1.00 89.31 72 PRO A N 1
ATOM 547 C CA . PRO A 1 72 ? 11.513 -6.530 -14.421 1.00 89.31 72 PRO A CA 1
ATOM 548 C C . PRO A 1 72 ? 12.402 -7.674 -14.934 1.00 89.31 72 PRO A C 1
ATOM 550 O O . PRO A 1 72 ? 12.211 -8.840 -14.588 1.00 89.31 72 PRO A O 1
ATOM 553 N N . ASP A 1 73 ? 13.391 -7.314 -15.753 1.00 92.81 73 ASP A N 1
ATOM 554 C CA . ASP A 1 73 ? 14.449 -8.198 -16.260 1.00 92.81 73 ASP A CA 1
ATOM 555 C C . ASP A 1 73 ? 15.799 -7.680 -15.731 1.00 92.81 73 ASP A C 1
ATOM 557 O O . ASP A 1 73 ? 16.485 -6.930 -16.434 1.00 92.81 73 ASP A O 1
ATOM 561 N N . PRO A 1 74 ? 16.170 -8.028 -14.481 1.00 91.31 74 PRO A N 1
ATOM 562 C CA . PRO A 1 74 ? 17.319 -7.434 -13.794 1.00 91.31 74 PRO A CA 1
ATOM 563 C C . PRO A 1 74 ? 18.662 -7.758 -14.461 1.00 91.31 74 PRO A C 1
ATOM 565 O O . PRO A 1 74 ? 19.657 -7.093 -14.193 1.00 91.31 74 PRO A O 1
ATOM 568 N N . ALA A 1 75 ? 18.710 -8.753 -15.353 1.00 92.31 75 ALA A N 1
ATOM 569 C CA . ALA A 1 75 ? 19.910 -9.058 -16.128 1.00 92.31 75 ALA A CA 1
ATOM 570 C C . ALA A 1 75 ? 20.215 -7.993 -17.199 1.00 92.31 75 ALA A C 1
ATOM 572 O O . ALA A 1 75 ? 21.354 -7.887 -17.647 1.00 92.31 75 ALA A O 1
ATOM 573 N N . HIS A 1 76 ? 19.213 -7.211 -17.614 1.00 91.44 76 HIS A N 1
ATOM 574 C CA . HIS A 1 76 ? 19.332 -6.268 -18.731 1.00 91.44 76 HIS A CA 1
ATOM 575 C C . HIS A 1 76 ? 18.865 -4.847 -18.393 1.00 91.44 76 HIS A C 1
ATOM 577 O O . HIS A 1 76 ? 19.252 -3.902 -19.083 1.00 91.44 76 HIS A O 1
ATOM 583 N N . VAL A 1 77 ? 18.026 -4.684 -17.368 1.00 92.25 77 VAL A N 1
ATOM 584 C CA . VAL A 1 77 ? 17.457 -3.399 -16.950 1.00 92.25 77 VAL A CA 1
ATOM 585 C C . VAL A 1 77 ? 17.592 -3.260 -15.444 1.00 92.25 77 VAL A C 1
ATOM 587 O O . VAL A 1 77 ? 17.074 -4.080 -14.693 1.00 92.25 77 VAL A O 1
ATOM 590 N N . GLU A 1 78 ? 18.248 -2.191 -15.012 1.00 93.31 78 GLU A N 1
ATOM 591 C CA . GLU A 1 78 ? 18.322 -1.809 -13.610 1.00 93.31 78 GLU A CA 1
ATOM 592 C C . GLU A 1 78 ? 16.943 -1.411 -13.072 1.00 93.31 78 GLU A C 1
ATOM 594 O O . GLU A 1 78 ? 16.161 -0.756 -13.769 1.00 93.31 78 GLU A O 1
ATOM 599 N N . ASP A 1 79 ? 16.683 -1.714 -11.798 1.00 91.12 79 ASP A N 1
ATOM 600 C CA . ASP A 1 79 ? 15.417 -1.389 -11.131 1.00 91.12 79 ASP A CA 1
ATOM 601 C C . ASP A 1 79 ? 15.043 0.088 -11.282 1.00 91.12 79 ASP A C 1
ATOM 603 O O . ASP A 1 79 ? 13.915 0.395 -11.652 1.00 91.12 79 ASP A O 1
ATOM 607 N N . ALA A 1 80 ? 16.007 1.003 -11.135 1.00 92.44 80 ALA A N 1
ATOM 608 C CA . ALA A 1 80 ? 15.771 2.435 -11.309 1.00 92.44 80 ALA A CA 1
ATOM 609 C C . ALA A 1 80 ? 15.226 2.788 -12.708 1.00 92.44 80 ALA A C 1
ATOM 611 O O . ALA A 1 80 ? 14.313 3.601 -12.835 1.00 92.44 80 ALA A O 1
ATOM 612 N N . ILE A 1 81 ? 15.742 2.158 -13.770 1.00 93.81 81 ILE A N 1
ATOM 613 C CA . ILE A 1 81 ? 15.259 2.390 -15.140 1.00 93.81 81 ILE A CA 1
ATOM 614 C C . ILE A 1 81 ? 13.869 1.777 -15.333 1.00 93.81 81 ILE A C 1
ATOM 616 O O . ILE A 1 81 ? 13.019 2.360 -16.013 1.00 93.81 81 ILE A O 1
ATOM 620 N N . PHE A 1 82 ? 13.625 0.606 -14.746 1.00 94.31 82 PHE A N 1
ATOM 621 C CA . PHE A 1 82 ? 12.315 -0.033 -14.797 1.00 94.31 82 PHE A CA 1
ATOM 622 C C . PHE A 1 82 ? 11.254 0.785 -14.046 1.00 94.31 82 PHE A C 1
ATOM 624 O O . PHE A 1 82 ? 10.127 0.932 -14.526 1.00 94.31 82 PHE A O 1
ATOM 631 N N . ASP A 1 83 ? 11.619 1.380 -12.915 1.00 93.25 83 ASP A N 1
ATOM 632 C CA . ASP A 1 83 ? 10.755 2.226 -12.097 1.00 93.25 83 ASP A CA 1
ATOM 633 C C . ASP A 1 83 ? 10.447 3.554 -12.802 1.00 93.25 83 ASP A C 1
ATOM 635 O O . ASP A 1 83 ? 9.277 3.934 -12.900 1.00 93.25 83 ASP A O 1
ATOM 639 N N . GLU A 1 84 ? 11.453 4.198 -13.411 1.00 93.12 84 GLU A N 1
ATOM 640 C CA . GLU A 1 84 ? 11.262 5.354 -14.302 1.00 93.12 84 GLU A CA 1
ATOM 641 C C . GLU A 1 84 ? 10.268 5.021 -15.435 1.00 93.12 84 GLU A C 1
ATOM 643 O O . GLU A 1 84 ? 9.321 5.770 -15.698 1.00 93.12 84 GLU A O 1
ATOM 648 N N . ALA A 1 85 ? 10.449 3.875 -16.104 1.00 94.25 85 ALA A N 1
ATOM 649 C CA . ALA A 1 85 ? 9.560 3.431 -17.177 1.00 94.25 85 ALA A CA 1
ATOM 650 C C . ALA A 1 85 ? 8.139 3.131 -16.667 1.00 94.25 85 ALA A C 1
ATOM 652 O O . ALA A 1 85 ? 7.157 3.433 -17.351 1.00 94.25 85 ALA A O 1
ATOM 653 N N . THR A 1 86 ? 8.018 2.589 -15.454 1.00 94.19 86 THR A N 1
ATOM 654 C CA . THR A 1 86 ? 6.740 2.321 -14.783 1.00 94.19 86 THR A CA 1
ATOM 655 C C . THR A 1 86 ? 5.989 3.622 -14.497 1.00 94.19 86 THR A C 1
ATOM 657 O O . THR A 1 86 ? 4.806 3.742 -14.832 1.00 94.19 86 THR A O 1
ATOM 660 N N . GLN A 1 87 ? 6.664 4.631 -13.942 1.00 92.44 87 GLN A N 1
ATOM 661 C CA . GLN A 1 87 ? 6.075 5.952 -13.695 1.00 92.44 87 GLN A CA 1
ATOM 662 C C . GLN A 1 87 ? 5.642 6.632 -15.000 1.00 92.44 87 GLN A C 1
ATOM 664 O O . GLN A 1 87 ? 4.530 7.158 -15.090 1.00 92.44 87 GLN A O 1
ATOM 669 N N . ALA A 1 88 ? 6.475 6.563 -16.041 1.00 92.38 88 ALA A N 1
ATOM 670 C CA . ALA A 1 88 ? 6.152 7.132 -17.344 1.00 92.38 88 ALA A CA 1
ATOM 671 C C . ALA A 1 88 ? 4.922 6.460 -17.983 1.00 92.38 88 ALA A C 1
ATOM 673 O O . ALA A 1 88 ? 4.034 7.148 -18.483 1.00 92.38 88 ALA A O 1
ATOM 674 N N . LEU A 1 89 ? 4.830 5.126 -17.936 1.00 92.50 89 LEU A N 1
ATOM 675 C CA . LEU A 1 89 ? 3.734 4.373 -18.560 1.00 92.50 89 LEU A CA 1
ATOM 676 C C . LEU A 1 89 ? 2.409 4.483 -17.791 1.00 92.50 89 LEU A C 1
ATOM 678 O O . LEU A 1 89 ? 1.333 4.376 -18.382 1.00 92.50 89 LEU A O 1
ATOM 682 N N . THR A 1 90 ? 2.478 4.689 -16.476 1.00 93.88 90 THR A N 1
ATOM 683 C CA . THR A 1 90 ? 1.301 4.880 -15.614 1.00 93.88 90 THR A CA 1
ATOM 684 C C . THR A 1 90 ? 0.808 6.324 -15.581 1.00 93.88 90 THR A C 1
ATOM 686 O O . THR A 1 90 ? -0.254 6.590 -15.019 1.00 93.88 90 THR A O 1
ATOM 689 N N . SER A 1 91 ? 1.540 7.256 -16.189 1.00 90.56 91 SER A N 1
ATOM 690 C CA . SER A 1 91 ? 1.161 8.663 -16.272 1.00 90.56 91 SER A CA 1
ATOM 691 C C . SER A 1 91 ? 0.295 8.939 -17.500 1.00 90.56 91 SER A C 1
ATOM 693 O O . SER A 1 91 ? 0.576 8.491 -18.611 1.00 90.56 91 SER A O 1
ATOM 695 N N . GLY A 1 92 ? -0.781 9.702 -17.321 1.00 89.00 92 GLY A N 1
ATOM 696 C CA . GLY A 1 92 ? -1.654 10.078 -18.423 1.00 89.00 92 GLY A CA 1
ATOM 697 C C . GLY A 1 92 ? -2.839 10.933 -17.999 1.00 89.00 92 GLY A C 1
ATOM 698 O O . GLY A 1 92 ? -2.859 11.560 -16.945 1.00 89.00 92 GLY A O 1
ATOM 699 N N . ARG A 1 93 ? -3.876 10.946 -18.839 1.00 90.38 93 ARG A N 1
ATOM 700 C CA . ARG A 1 93 ? -5.062 11.793 -18.636 1.00 90.38 93 ARG A CA 1
ATOM 701 C C . ARG A 1 93 ? -5.827 11.490 -17.341 1.00 90.38 93 ARG A C 1
ATOM 703 O O . ARG A 1 93 ? -6.496 12.376 -16.826 1.00 90.38 93 ARG A O 1
ATOM 710 N N . LEU A 1 94 ? -5.789 10.250 -16.848 1.00 91.00 94 LEU A N 1
ATOM 711 C CA . LEU A 1 94 ? -6.474 9.875 -15.604 1.00 91.00 94 LEU A CA 1
ATOM 712 C C . LEU A 1 94 ? -5.706 10.311 -14.351 1.00 91.00 94 LEU A C 1
ATOM 714 O O . LEU A 1 94 ? -6.310 10.404 -13.292 1.00 91.00 94 LEU A O 1
ATOM 718 N N . THR A 1 95 ? -4.413 10.604 -14.481 1.00 90.19 95 THR A N 1
ATOM 719 C CA . THR A 1 95 ? -3.513 10.907 -13.361 1.00 90.19 95 THR A CA 1
ATOM 720 C C . THR A 1 95 ? -3.039 12.359 -13.372 1.00 90.19 95 THR A C 1
ATOM 722 O O . THR A 1 95 ? -2.284 12.771 -12.502 1.00 90.19 95 THR A O 1
ATOM 725 N N . SER A 1 96 ? -3.447 13.157 -14.365 1.00 84.69 96 SER A N 1
ATOM 726 C CA . SER A 1 96 ? -2.929 14.515 -14.592 1.00 84.69 96 SER A CA 1
ATOM 727 C C . SER A 1 96 ? -3.310 15.527 -13.510 1.00 84.69 96 SER A C 1
ATOM 729 O O . SER A 1 96 ? -2.766 16.622 -13.489 1.00 84.69 96 SER A O 1
ATOM 731 N N . GLN A 1 97 ? -4.291 15.198 -12.670 1.00 81.38 97 GLN A N 1
ATOM 732 C CA . GLN A 1 97 ? -4.747 16.032 -11.553 1.00 81.38 97 GLN A CA 1
ATOM 733 C C . GLN A 1 97 ? -4.438 15.396 -10.193 1.00 81.38 97 GLN A C 1
ATOM 735 O O . GLN A 1 97 ? -4.932 15.867 -9.171 1.00 81.38 97 GLN A O 1
ATOM 740 N N . GLU A 1 98 ? -3.671 14.304 -10.163 1.00 80.75 98 GLU A N 1
ATOM 741 C CA . GLU A 1 98 ? -3.320 13.672 -8.899 1.00 80.75 98 GLU A CA 1
ATOM 742 C C . GLU A 1 98 ? -2.275 14.513 -8.162 1.00 80.75 98 GLU A C 1
ATOM 744 O O . GLU A 1 98 ? -1.245 14.849 -8.743 1.00 80.75 98 GLU A O 1
ATOM 749 N N . PRO A 1 99 ? -2.506 14.827 -6.877 1.00 75.50 99 PRO A N 1
ATOM 750 C CA . PRO A 1 99 ? -1.561 15.599 -6.078 1.00 75.50 99 PRO A CA 1
ATOM 751 C C . PRO A 1 99 ? -0.359 14.768 -5.614 1.00 75.50 99 PRO A C 1
ATOM 753 O O . PRO A 1 99 ? 0.598 15.335 -5.101 1.00 75.50 99 PRO A O 1
ATOM 756 N N . ARG A 1 100 ? -0.432 13.436 -5.740 1.00 83.19 100 ARG A N 1
ATOM 757 C CA . ARG A 1 100 ? 0.539 12.487 -5.194 1.00 83.19 100 ARG A CA 1
ATOM 758 C C . ARG A 1 100 ? 1.021 11.524 -6.281 1.00 83.19 100 ARG A C 1
ATOM 760 O O . ARG A 1 100 ? 0.219 10.889 -6.973 1.00 83.19 100 ARG A O 1
ATOM 767 N N . GLY A 1 101 ? 2.333 11.413 -6.419 1.00 85.25 101 GLY A N 1
ATOM 768 C CA . GLY A 1 101 ? 3.034 10.438 -7.237 1.00 85.25 101 GLY A CA 1
ATOM 769 C C . GLY A 1 101 ? 3.200 9.079 -6.545 1.00 85.25 101 GLY A C 1
ATOM 770 O O . GLY A 1 101 ? 2.962 8.930 -5.341 1.00 85.25 101 GLY A O 1
ATOM 771 N N . PRO A 1 102 ? 3.586 8.041 -7.301 1.00 83.69 102 PRO A N 1
ATOM 772 C CA . PRO A 1 102 ? 4.009 6.773 -6.722 1.00 83.69 102 PRO A CA 1
ATOM 773 C C . PRO A 1 102 ? 5.272 6.969 -5.867 1.00 83.69 102 PRO A C 1
ATOM 775 O O . PRO A 1 102 ? 6.287 7.422 -6.382 1.00 83.69 102 PRO A O 1
ATOM 778 N N . GLY A 1 103 ? 5.225 6.600 -4.585 1.00 82.75 103 GLY A N 1
ATOM 779 C CA . GLY A 1 103 ? 6.366 6.727 -3.664 1.00 82.75 103 GLY A CA 1
ATOM 780 C C . GLY A 1 103 ? 6.428 8.030 -2.854 1.00 82.75 103 GLY A C 1
ATOM 781 O O . GLY A 1 103 ? 7.258 8.135 -1.963 1.00 82.75 103 GLY A O 1
ATOM 782 N N . ASP A 1 104 ? 5.516 8.981 -3.072 1.00 88.31 104 ASP A N 1
ATOM 783 C CA . ASP A 1 104 ? 5.475 10.263 -2.337 1.00 88.31 104 ASP A CA 1
ATOM 784 C C . ASP A 1 104 ? 5.028 10.145 -0.867 1.00 88.31 104 ASP A C 1
ATOM 786 O O . ASP A 1 104 ? 4.904 11.143 -0.161 1.00 88.31 104 ASP A O 1
ATOM 790 N N . GLY A 1 105 ? 4.713 8.945 -0.391 1.00 90.56 105 GLY A N 1
ATOM 791 C CA . GLY A 1 105 ? 4.404 8.753 1.022 1.00 90.56 105 GLY A CA 1
ATOM 792 C C . GLY A 1 105 ? 4.944 7.426 1.524 1.00 90.56 105 GLY A C 1
ATOM 793 O O . GLY A 1 105 ? 5.733 6.793 0.829 1.00 90.56 105 GLY A O 1
ATOM 794 N N . PRO A 1 106 ? 4.559 7.017 2.737 1.00 94.25 106 PRO A N 1
ATOM 795 C CA . PRO A 1 106 ? 5.323 6.034 3.494 1.00 94.25 106 PRO A CA 1
ATOM 796 C C . PRO A 1 106 ? 5.231 4.603 2.947 1.00 94.25 106 PRO A C 1
ATOM 798 O O . PRO A 1 106 ? 6.154 3.826 3.171 1.00 94.25 106 PRO A O 1
ATOM 801 N N . ILE A 1 107 ? 4.164 4.253 2.216 1.00 95.50 107 ILE A N 1
ATOM 802 C CA . ILE A 1 107 ? 4.104 2.986 1.473 1.00 95.50 107 ILE A CA 1
ATOM 803 C C . ILE A 1 107 ? 5.020 3.086 0.248 1.00 95.50 107 ILE A C 1
ATOM 805 O O . ILE A 1 107 ? 4.833 3.958 -0.608 1.00 95.50 107 ILE A O 1
ATOM 809 N N . ALA A 1 108 ? 5.984 2.172 0.154 1.00 93.56 108 ALA A N 1
ATOM 810 C CA . ALA A 1 108 ? 7.067 2.232 -0.813 1.00 93.56 108 ALA A CA 1
ATOM 811 C C . ALA A 1 108 ? 6.603 2.023 -2.264 1.00 93.56 108 ALA A C 1
ATOM 813 O O . ALA A 1 108 ? 5.588 1.379 -2.561 1.00 93.56 108 ALA A O 1
ATOM 814 N N . PHE A 1 109 ? 7.417 2.518 -3.202 1.00 93.69 109 PHE A N 1
ATOM 815 C CA . PHE A 1 109 ? 7.189 2.323 -4.634 1.00 93.69 109 PHE A CA 1
ATOM 816 C C . PHE A 1 109 ? 7.174 0.836 -5.031 1.00 93.69 109 PHE A C 1
ATOM 818 O O . PHE A 1 109 ? 6.412 0.441 -5.912 1.00 93.69 109 PHE A O 1
ATOM 825 N N . ASP A 1 110 ? 7.927 -0.018 -4.336 1.00 92.50 110 ASP A N 1
ATOM 826 C CA . ASP A 1 110 ? 7.925 -1.465 -4.574 1.00 92.50 110 ASP A CA 1
ATOM 827 C C . ASP A 1 110 ? 6.556 -2.112 -4.353 1.00 92.50 110 ASP A C 1
ATOM 829 O O . ASP A 1 110 ? 6.146 -2.977 -5.134 1.00 92.50 110 ASP A O 1
ATOM 833 N N . ALA A 1 111 ? 5.811 -1.675 -3.333 1.00 94.00 111 ALA A N 1
ATOM 834 C CA . ALA A 1 111 ? 4.454 -2.152 -3.084 1.00 94.00 111 ALA A CA 1
ATOM 835 C C . ALA A 1 111 ? 3.503 -1.714 -4.210 1.00 94.00 111 ALA A C 1
ATOM 837 O O . ALA A 1 111 ? 2.694 -2.512 -4.691 1.00 94.00 111 ALA A O 1
ATOM 838 N N . PHE A 1 112 ? 3.650 -0.472 -4.688 1.00 94.88 112 PHE A N 1
ATOM 839 C CA . PHE A 1 112 ? 2.927 0.035 -5.858 1.00 94.88 112 PHE A CA 1
ATOM 840 C C . PHE A 1 112 ? 3.230 -0.799 -7.111 1.00 94.88 112 PHE A C 1
ATOM 842 O O . PHE A 1 112 ? 2.305 -1.272 -7.774 1.00 94.88 112 PHE A O 1
ATOM 849 N N . ARG A 1 113 ? 4.513 -1.026 -7.414 1.00 92.50 113 ARG A N 1
ATOM 850 C CA . ARG A 1 113 ? 4.979 -1.810 -8.567 1.00 92.50 113 ARG A CA 1
ATOM 851 C C . ARG A 1 113 ? 4.476 -3.251 -8.507 1.00 92.50 113 ARG A C 1
ATOM 853 O O . ARG A 1 113 ? 3.960 -3.763 -9.499 1.00 92.50 113 ARG A O 1
ATOM 860 N N . SER A 1 114 ? 4.559 -3.878 -7.337 1.00 92.00 114 SER A N 1
ATOM 861 C CA . SER A 1 114 ? 4.078 -5.244 -7.111 1.00 92.00 114 SER A CA 1
ATOM 862 C C . SER A 1 114 ? 2.579 -5.365 -7.384 1.00 92.00 114 SER A C 1
ATOM 864 O O . SER A 1 114 ? 2.150 -6.261 -8.110 1.00 92.00 114 SER A O 1
ATOM 866 N N . LEU A 1 115 ? 1.778 -4.429 -6.863 1.00 94.38 115 LEU A N 1
ATOM 867 C CA . LEU A 1 115 ? 0.334 -4.418 -7.084 1.00 94.38 115 LEU A CA 1
ATOM 868 C C . LEU A 1 115 ? -0.021 -4.115 -8.554 1.00 94.38 115 LEU A C 1
ATOM 870 O O . LEU A 1 115 ? -0.937 -4.725 -9.103 1.00 94.38 115 LEU A O 1
ATOM 874 N N . LEU A 1 116 ? 0.728 -3.228 -9.220 1.00 93.69 116 LEU A N 1
ATOM 875 C CA . LEU A 1 116 ? 0.541 -2.892 -10.637 1.00 93.69 116 LEU A CA 1
ATOM 876 C C . LEU A 1 116 ? 0.713 -4.122 -11.544 1.00 93.69 116 LEU A C 1
ATOM 878 O O . LEU A 1 116 ? -0.072 -4.334 -12.472 1.00 93.69 116 LEU A O 1
ATOM 882 N N . LEU A 1 117 ? 1.726 -4.941 -11.255 1.00 92.25 117 LEU A N 1
ATOM 883 C CA . LEU A 1 117 ? 2.085 -6.127 -12.034 1.00 92.25 117 LEU A CA 1
ATOM 884 C C . LEU A 1 117 ? 1.272 -7.377 -11.660 1.00 92.25 117 LEU A C 1
ATOM 886 O O . LEU A 1 117 ? 1.333 -8.377 -12.373 1.00 92.25 117 LEU A O 1
ATOM 890 N N . ALA A 1 118 ? 0.457 -7.324 -10.603 1.00 91.75 118 ALA A N 1
ATOM 891 C CA . ALA A 1 118 ? -0.313 -8.465 -10.101 1.00 91.75 118 ALA A CA 1
ATOM 892 C C . ALA A 1 118 ? -1.455 -8.937 -11.029 1.00 91.75 118 ALA A C 1
ATOM 894 O O . ALA A 1 118 ? -2.122 -9.924 -10.727 1.00 91.75 118 ALA A O 1
ATOM 895 N N . GLY A 1 119 ? -1.713 -8.251 -12.151 1.00 88.94 119 GLY A N 1
ATOM 896 C CA . GLY A 1 119 ? -2.727 -8.674 -13.126 1.00 88.94 119 GLY A CA 1
ATOM 897 C C . GLY A 1 119 ? -4.157 -8.628 -12.578 1.00 88.94 119 GLY A C 1
ATOM 898 O O . GLY A 1 119 ? -4.936 -9.555 -12.785 1.00 88.94 119 GLY A O 1
ATOM 899 N N . LEU A 1 120 ? -4.495 -7.558 -11.858 1.00 94.19 120 LEU A N 1
ATOM 900 C CA . LEU A 1 120 ? -5.746 -7.443 -11.113 1.00 94.19 120 LEU A CA 1
ATOM 901 C C . LEU A 1 120 ? -6.995 -7.393 -12.024 1.00 94.19 120 LEU A C 1
ATOM 903 O O . LEU A 1 120 ? -7.129 -6.496 -12.857 1.00 94.19 120 LEU A O 1
ATOM 907 N N . PRO A 1 121 ? -7.975 -8.293 -11.858 1.00 94.25 121 PRO A N 1
ATOM 908 C CA . PRO A 1 121 ? -9.155 -8.305 -12.717 1.00 94.25 121 PRO A CA 1
ATOM 909 C C . PRO A 1 121 ? -10.066 -7.091 -12.458 1.00 94.25 121 PRO A C 1
ATOM 911 O O . PRO A 1 121 ? -10.494 -6.837 -11.334 1.00 94.25 121 PRO A O 1
ATOM 914 N N . LEU A 1 122 ? -10.425 -6.375 -13.524 1.00 95.56 122 LEU A N 1
ATOM 915 C CA . LEU A 1 122 ? -11.331 -5.219 -13.531 1.00 95.56 122 LEU A CA 1
ATOM 916 C C . LEU A 1 122 ? -12.795 -5.591 -13.805 1.00 95.56 122 LEU A C 1
ATOM 918 O O . LEU A 1 122 ? -13.677 -4.780 -13.527 1.00 95.56 122 LEU A O 1
ATOM 922 N N . GLY A 1 123 ? -13.069 -6.794 -14.322 1.00 94.12 123 GLY A N 1
ATOM 923 C CA . GLY A 1 123 ? -14.409 -7.217 -14.759 1.00 94.12 123 GLY A CA 1
ATOM 924 C C . GLY A 1 123 ? -15.505 -6.988 -13.717 1.00 94.12 123 GLY A C 1
ATOM 925 O O . GLY A 1 123 ? -16.485 -6.298 -13.991 1.00 94.12 123 GLY A O 1
ATOM 926 N N . GLN A 1 124 ? -15.293 -7.453 -12.483 1.00 92.31 124 GLN A N 1
ATOM 927 C CA . GLN A 1 124 ? -16.274 -7.268 -11.410 1.00 92.31 124 GLN A CA 1
ATOM 928 C C . GLN A 1 124 ? -16.480 -5.788 -11.046 1.00 92.31 124 GLN A C 1
ATOM 930 O O . GLN A 1 124 ? -17.593 -5.384 -10.726 1.00 92.31 124 GLN A O 1
ATOM 935 N N . LEU A 1 125 ? -15.437 -4.952 -11.119 1.00 93.81 125 LEU A N 1
ATOM 936 C CA . LEU A 1 125 ? -15.563 -3.511 -10.869 1.00 93.81 125 LEU A CA 1
ATOM 937 C C . LEU A 1 125 ? -16.379 -2.822 -11.970 1.00 93.81 125 LEU A C 1
ATOM 939 O O . LEU A 1 125 ? -17.182 -1.938 -11.678 1.00 93.81 125 LEU A O 1
ATOM 943 N N . VAL A 1 126 ? -16.205 -3.250 -13.223 1.00 93.75 126 VAL A N 1
ATOM 944 C CA . VAL A 1 126 ? -17.001 -2.780 -14.365 1.00 93.75 126 VAL A CA 1
ATOM 945 C C . VAL A 1 126 ? -18.468 -3.179 -14.218 1.00 93.75 126 VAL A C 1
ATOM 947 O O . VAL A 1 126 ? -19.354 -2.356 -14.449 1.00 93.75 126 VAL A O 1
ATOM 950 N N . GLU A 1 127 ? -18.741 -4.420 -13.820 1.00 90.94 127 GLU A N 1
ATOM 951 C CA . GLU A 1 127 ? -20.103 -4.895 -13.564 1.00 90.94 127 GLU A CA 1
ATOM 952 C C . GLU A 1 127 ? -20.768 -4.121 -12.425 1.00 90.94 127 GLU A C 1
ATOM 954 O O . GLU A 1 127 ? -21.908 -3.676 -12.574 1.00 90.94 127 GLU A O 1
ATOM 959 N N . ASN A 1 128 ? -20.040 -3.897 -11.327 1.00 90.56 128 ASN A N 1
ATOM 960 C CA . ASN A 1 128 ? -20.537 -3.154 -10.174 1.00 90.56 128 ASN A CA 1
ATOM 961 C C . ASN A 1 128 ? -20.837 -1.685 -10.533 1.00 90.56 128 ASN A C 1
ATOM 963 O O . ASN A 1 128 ? -21.907 -1.198 -10.180 1.00 90.56 128 ASN A O 1
ATOM 967 N N . GLU A 1 129 ? -19.969 -1.002 -11.296 1.00 91.25 129 GLU A N 1
ATOM 968 C CA . GLU A 1 129 ? -20.244 0.356 -11.815 1.00 91.25 129 GLU A CA 1
ATOM 969 C C . GLU A 1 129 ? -21.506 0.376 -12.686 1.00 91.25 129 GLU A C 1
ATOM 971 O O . GLU A 1 129 ? -22.353 1.268 -12.584 1.00 91.25 129 GLU A O 1
ATOM 976 N N . ALA A 1 130 ? -21.665 -0.637 -13.542 1.00 87.81 130 ALA A N 1
ATOM 977 C CA . ALA A 1 130 ? -22.807 -0.728 -14.435 1.00 87.81 130 ALA A CA 1
ATOM 978 C C . ALA A 1 130 ? -24.119 -1.045 -13.703 1.00 87.81 130 ALA A C 1
ATOM 980 O O . ALA A 1 130 ? -25.178 -0.659 -14.214 1.00 87.81 130 ALA A O 1
ATOM 981 N N . ALA A 1 131 ? -24.058 -1.767 -12.581 1.00 85.50 131 ALA A N 1
ATOM 982 C CA . ALA A 1 131 ? -25.189 -2.090 -11.717 1.00 85.50 131 ALA A CA 1
ATOM 983 C C . ALA A 1 131 ? -25.610 -0.880 -10.872 1.00 85.50 131 ALA A C 1
ATOM 985 O O . ALA A 1 131 ? -26.784 -0.518 -10.894 1.00 85.50 131 ALA A O 1
ATOM 986 N N . ASP A 1 132 ? -24.651 -0.204 -10.236 1.00 82.75 132 ASP A N 1
ATOM 987 C CA . ASP A 1 132 ? -24.875 0.997 -9.419 1.00 82.75 132 ASP A CA 1
ATOM 988 C C . ASP A 1 132 ? -25.582 2.099 -10.225 1.00 82.75 132 ASP A C 1
ATOM 990 O O . ASP A 1 132 ? -26.589 2.660 -9.807 1.00 82.75 132 ASP A O 1
ATOM 994 N N . ARG A 1 133 ? -25.169 2.298 -11.484 1.00 79.62 133 ARG A N 1
ATOM 995 C CA . ARG A 1 133 ? -25.840 3.232 -12.401 1.00 79.62 133 ARG A CA 1
ATOM 996 C C . ARG A 1 133 ? -27.303 2.880 -12.694 1.00 79.62 133 ARG A C 1
ATOM 998 O O . ARG A 1 133 ? -28.105 3.776 -12.949 1.00 79.62 133 ARG A O 1
ATOM 1005 N N . ARG A 1 134 ? -27.635 1.591 -12.804 1.00 77.56 134 ARG A N 1
ATOM 1006 C CA . ARG A 1 134 ? -29.002 1.151 -13.147 1.00 77.56 134 ARG A CA 1
ATOM 1007 C C . ARG A 1 134 ? -29.926 1.222 -11.937 1.00 77.56 134 ARG A C 1
ATOM 1009 O O . ARG A 1 134 ? -31.120 1.454 -12.104 1.00 77.56 134 ARG A O 1
ATOM 1016 N N . SER A 1 135 ? -29.370 1.050 -10.746 1.00 66.38 135 SER A N 1
ATOM 1017 C CA . SER A 1 135 ? -30.095 1.064 -9.485 1.00 66.38 135 SER A CA 1
ATOM 1018 C C . SER A 1 135 ? -30.003 2.443 -8.832 1.00 66.38 135 SER A C 1
ATOM 1020 O O . SER A 1 135 ? -29.278 2.642 -7.871 1.00 66.38 135 SER A O 1
ATOM 1022 N N . SER A 1 136 ? -30.801 3.404 -9.308 1.00 50.41 136 SER A N 1
ATOM 1023 C CA . SER A 1 136 ? -30.984 4.722 -8.663 1.00 50.41 136 SER A CA 1
ATOM 1024 C C . SER A 1 136 ? -31.702 4.654 -7.292 1.00 50.41 136 SER A C 1
ATOM 1026 O O . SER A 1 136 ? -32.157 5.678 -6.783 1.00 50.41 136 SER A O 1
ATOM 1028 N N . VAL A 1 137 ? -31.882 3.465 -6.705 1.00 49.41 137 VAL A N 1
ATOM 1029 C CA . VAL A 1 137 ? -32.763 3.228 -5.554 1.00 49.41 137 VAL A CA 1
ATOM 1030 C C . VAL A 1 137 ? -32.084 2.298 -4.537 1.00 49.41 137 VAL A C 1
ATOM 1032 O O . VAL A 1 137 ? -31.902 1.114 -4.800 1.00 49.41 137 VAL A O 1
ATOM 1035 N N . LEU A 1 138 ? -31.772 2.881 -3.370 1.00 46.22 138 LEU A N 1
ATOM 1036 C CA . LEU A 1 138 ? -31.702 2.295 -2.019 1.00 46.22 138 LEU A CA 1
ATOM 1037 C C . LEU A 1 138 ? -30.795 1.066 -1.790 1.00 46.22 138 LEU A C 1
ATOM 1039 O O . LEU A 1 138 ? -31.269 -0.065 -1.795 1.00 46.22 138 LEU A O 1
ATOM 1043 N N . PHE A 1 139 ? -29.542 1.289 -1.379 1.00 47.59 139 PHE A N 1
ATOM 1044 C CA . PHE A 1 139 ? -28.826 0.351 -0.493 1.00 47.59 139 PHE A CA 1
ATOM 1045 C C . PHE A 1 139 ? -28.093 1.109 0.617 1.00 47.59 139 PHE A C 1
ATOM 1047 O O . PHE A 1 139 ? -26.871 1.187 0.650 1.00 47.59 139 PHE A O 1
ATOM 1054 N N . ASP A 1 140 ? -28.880 1.654 1.542 1.00 44.78 140 ASP A N 1
ATOM 1055 C CA . ASP A 1 140 ? -28.420 2.525 2.631 1.00 44.78 140 ASP A CA 1
ATOM 1056 C C . ASP A 1 140 ? -28.210 1.782 3.968 1.00 44.78 140 ASP A C 1
ATOM 1058 O O . ASP A 1 140 ? -28.295 2.376 5.036 1.00 44.78 140 ASP A O 1
ATOM 1062 N N . SER A 1 141 ? -27.998 0.456 3.972 1.00 41.06 141 SER A N 1
ATOM 1063 C CA . SER A 1 141 ? -27.938 -0.279 5.257 1.00 41.06 141 SER A CA 1
ATOM 1064 C C . SER A 1 141 ? -26.895 -1.388 5.413 1.00 41.06 141 SER A C 1
ATOM 1066 O O . SER A 1 141 ? -26.774 -1.934 6.505 1.00 41.06 141 SER A O 1
ATOM 1068 N N . LEU A 1 142 ? -26.055 -1.662 4.409 1.00 48.69 142 LEU A N 1
ATOM 1069 C CA . LEU A 1 142 ? -24.857 -2.511 4.559 1.00 48.69 142 LEU A CA 1
ATOM 1070 C C . LEU A 1 142 ? -23.683 -1.933 3.746 1.00 48.69 142 LEU A C 1
ATOM 1072 O O . LEU A 1 142 ? -23.036 -2.629 2.963 1.00 48.69 142 LEU A O 1
ATOM 1076 N N . GLU A 1 143 ? -23.422 -0.629 3.902 1.00 59.31 143 GLU A N 1
ATOM 1077 C CA . GLU A 1 143 ? -22.463 0.121 3.076 1.00 59.31 143 GLU A CA 1
ATOM 1078 C C . GLU A 1 143 ? -21.050 -0.482 3.058 1.00 59.31 143 GLU A C 1
ATOM 1080 O O . GLU A 1 143 ? -20.327 -0.316 2.079 1.00 59.31 143 GLU A O 1
ATOM 1085 N N . GLU A 1 144 ? -20.610 -1.173 4.108 1.00 57.84 144 GLU A N 1
ATOM 1086 C CA . GLU A 1 144 ? -19.227 -1.646 4.224 1.00 57.84 144 GLU A CA 1
ATOM 1087 C C . GLU A 1 144 ? -18.951 -3.008 3.570 1.00 57.84 144 GLU A C 1
ATOM 1089 O O . GLU A 1 144 ? -17.784 -3.339 3.356 1.00 57.84 144 GLU A O 1
ATOM 1094 N N . GLN A 1 145 ? -19.973 -3.781 3.189 1.00 62.38 145 GLN A N 1
ATOM 1095 C CA . GLN A 1 145 ? -19.815 -5.146 2.653 1.00 62.38 145 GLN A CA 1
ATOM 1096 C C . GLN A 1 145 ? -20.079 -5.258 1.145 1.00 62.38 145 GLN A C 1
ATOM 1098 O O . GLN A 1 145 ? -20.367 -6.342 0.636 1.00 62.38 145 GLN A O 1
ATOM 1103 N N . THR A 1 146 ? -19.971 -4.159 0.398 1.00 75.00 146 THR A N 1
ATOM 1104 C CA . THR A 1 146 ? -20.153 -4.222 -1.056 1.00 75.00 146 THR A CA 1
ATOM 1105 C C . THR A 1 146 ? -19.025 -5.014 -1.727 1.00 75.00 146 THR A C 1
ATOM 1107 O O . THR A 1 146 ? -17.869 -5.009 -1.289 1.00 75.00 146 THR A O 1
ATOM 1110 N N . SER A 1 147 ? -19.361 -5.680 -2.838 1.00 84.31 147 SER A N 1
ATOM 1111 C CA . SER A 1 147 ? -18.408 -6.439 -3.664 1.00 84.31 147 SER A CA 1
ATOM 1112 C C . SER A 1 147 ? -17.181 -5.593 -4.041 1.00 84.31 147 SER A C 1
ATOM 1114 O O . SER A 1 147 ? -16.047 -6.052 -3.905 1.00 84.31 147 SER A O 1
ATOM 1116 N N . THR A 1 148 ? -17.386 -4.319 -4.401 1.00 90.38 148 THR A N 1
ATOM 1117 C CA . THR A 1 148 ? -16.298 -3.385 -4.734 1.00 90.38 148 THR A CA 1
ATOM 1118 C C . THR A 1 148 ? -15.361 -3.129 -3.555 1.00 90.38 148 THR A C 1
ATOM 1120 O O . THR A 1 148 ? -14.150 -3.264 -3.714 1.00 90.38 148 THR A O 1
ATOM 1123 N N . LYS A 1 149 ? -15.884 -2.827 -2.359 1.00 90.19 149 LYS A N 1
ATOM 1124 C CA . LYS A 1 149 ? -15.042 -2.581 -1.176 1.00 90.19 149 LYS A CA 1
ATOM 1125 C C . LYS A 1 149 ? -14.214 -3.815 -0.806 1.00 90.19 149 LYS A C 1
ATOM 1127 O O . LYS A 1 149 ? -13.037 -3.688 -0.490 1.00 90.19 149 LYS A O 1
ATOM 1132 N N . ASN A 1 150 ? -14.774 -5.018 -0.940 1.00 88.69 150 ASN A N 1
ATOM 1133 C CA . ASN A 1 150 ? -14.034 -6.269 -0.719 1.00 88.69 150 ASN A CA 1
ATOM 1134 C C . ASN A 1 150 ? -12.941 -6.527 -1.771 1.00 88.69 150 ASN A C 1
ATOM 1136 O O . ASN A 1 150 ? -11.906 -7.112 -1.461 1.00 88.69 150 ASN A O 1
ATOM 1140 N N . ILE A 1 151 ? -13.134 -6.106 -3.024 1.00 91.94 151 ILE A N 1
ATOM 1141 C CA . ILE A 1 151 ? -12.062 -6.139 -4.033 1.00 91.94 151 ILE A CA 1
ATOM 1142 C C . ILE A 1 151 ? -10.939 -5.184 -3.624 1.00 91.94 151 ILE A C 1
ATOM 1144 O O . ILE A 1 151 ? -9.786 -5.600 -3.558 1.00 91.94 151 ILE A O 1
ATOM 1148 N N . LEU A 1 152 ? -11.283 -3.944 -3.273 1.00 93.69 152 LEU A N 1
ATOM 1149 C CA . LEU A 1 152 ? -10.314 -2.917 -2.888 1.00 93.69 152 LEU A CA 1
ATOM 1150 C C . LEU A 1 152 ? -9.506 -3.302 -1.646 1.00 93.69 152 LEU A C 1
ATOM 1152 O O . LEU A 1 152 ? -8.296 -3.104 -1.629 1.00 93.69 152 LEU A O 1
ATOM 1156 N N . ARG A 1 153 ? -10.140 -3.911 -0.639 1.00 92.88 153 ARG A N 1
ATOM 1157 C CA . ARG A 1 153 ? -9.451 -4.449 0.544 1.00 92.88 153 ARG A CA 1
ATOM 1158 C C . ARG A 1 153 ? -8.465 -5.556 0.200 1.00 92.88 153 ARG A C 1
ATOM 1160 O O . ARG A 1 153 ? -7.342 -5.539 0.691 1.00 92.88 153 ARG A O 1
ATOM 1167 N N . ARG A 1 154 ? -8.852 -6.498 -0.667 1.00 91.31 154 ARG A N 1
ATOM 1168 C CA . ARG A 1 154 ? -7.948 -7.562 -1.134 1.00 91.31 154 ARG A CA 1
ATOM 1169 C C . ARG A 1 154 ? -6.761 -7.009 -1.915 1.00 91.31 154 ARG A C 1
ATOM 1171 O O . ARG A 1 154 ? -5.671 -7.553 -1.804 1.00 91.31 154 ARG A O 1
ATOM 1178 N N . TRP A 1 155 ? -6.963 -5.943 -2.682 1.00 94.06 155 TRP A N 1
ATOM 1179 C CA . TRP A 1 155 ? -5.875 -5.278 -3.396 1.00 94.06 155 TRP A CA 1
ATOM 1180 C C . TRP A 1 155 ? -4.958 -4.526 -2.435 1.00 94.06 155 TRP A C 1
ATOM 1182 O O . TRP A 1 155 ? -3.757 -4.732 -2.471 1.00 94.06 155 TRP A O 1
ATOM 1192 N N . ALA A 1 156 ? -5.507 -3.739 -1.509 1.00 93.69 156 ALA A N 1
ATOM 1193 C CA . ALA A 1 156 ? -4.715 -3.059 -0.483 1.00 93.69 156 ALA A CA 1
ATOM 1194 C C . ALA A 1 156 ? -3.912 -4.046 0.384 1.00 93.69 156 ALA A C 1
ATOM 1196 O O . ALA A 1 156 ? -2.792 -3.752 0.790 1.00 93.69 156 ALA A O 1
ATOM 1197 N N . ALA A 1 157 ? -4.448 -5.248 0.617 1.00 91.88 157 ALA A N 1
ATOM 1198 C CA . ALA A 1 157 ? -3.785 -6.297 1.380 1.00 91.88 157 ALA A CA 1
ATOM 1199 C C . ALA A 1 157 ? -2.466 -6.798 0.770 1.00 91.88 157 ALA A C 1
ATOM 1201 O O . ALA A 1 157 ? -1.642 -7.348 1.499 1.00 91.88 157 ALA A O 1
ATOM 1202 N N . THR A 1 158 ? -2.204 -6.575 -0.522 1.00 89.88 158 THR A N 1
ATOM 1203 C CA . THR A 1 158 ? -0.894 -6.911 -1.105 1.00 89.88 158 THR A CA 1
ATOM 1204 C C . THR A 1 158 ? 0.224 -6.023 -0.557 1.00 89.88 158 THR A C 1
ATOM 1206 O O . THR A 1 158 ? 1.381 -6.428 -0.583 1.00 89.88 158 THR A O 1
ATOM 1209 N N . ALA A 1 159 ? -0.105 -4.839 -0.027 1.00 91.38 159 ALA A N 1
ATOM 1210 C CA . ALA A 1 159 ? 0.851 -3.958 0.638 1.00 91.38 159 ALA A CA 1
ATOM 1211 C C . ALA A 1 159 ? 1.224 -4.444 2.051 1.00 91.38 159 ALA A C 1
ATOM 1213 O O . ALA A 1 159 ? 2.020 -3.801 2.719 1.00 91.38 159 ALA A O 1
ATOM 1214 N N . ALA A 1 160 ? 0.702 -5.581 2.531 1.00 88.94 160 ALA A N 1
ATOM 1215 C CA . ALA A 1 160 ? 1.036 -6.106 3.859 1.00 88.94 160 ALA A CA 1
ATOM 1216 C C . ALA A 1 160 ? 2.532 -6.420 4.050 1.00 88.94 160 ALA A C 1
ATOM 1218 O O . ALA A 1 160 ? 3.008 -6.423 5.183 1.00 88.94 160 ALA A O 1
ATOM 1219 N N . GLY A 1 161 ? 3.254 -6.703 2.960 1.00 87.12 161 GLY A N 1
ATOM 1220 C CA . GLY A 1 161 ? 4.703 -6.923 2.977 1.00 87.12 161 GLY A CA 1
ATOM 1221 C C . GLY A 1 161 ? 5.539 -5.639 2.994 1.00 87.12 161 GLY A C 1
ATOM 1222 O O . GLY A 1 161 ? 6.755 -5.723 3.138 1.00 87.12 161 GLY A O 1
ATOM 1223 N N . ASP A 1 162 ? 4.914 -4.470 2.841 1.00 95.88 162 ASP A N 1
ATOM 1224 C CA . ASP A 1 162 ? 5.602 -3.182 2.893 1.00 95.88 162 ASP A CA 1
ATOM 1225 C C . ASP A 1 162 ? 6.131 -2.897 4.317 1.00 95.88 162 ASP A C 1
ATOM 1227 O O . ASP A 1 162 ? 5.390 -3.102 5.286 1.00 95.88 162 ASP A O 1
ATOM 1231 N N . PRO A 1 163 ? 7.381 -2.414 4.484 1.00 96.00 163 PRO A N 1
ATOM 1232 C CA . PRO A 1 163 ? 7.974 -2.186 5.803 1.00 96.00 163 PRO A CA 1
ATOM 1233 C C . PRO A 1 163 ? 7.181 -1.229 6.702 1.00 96.00 163 PRO A C 1
ATOM 1235 O O . PRO A 1 163 ? 7.084 -1.470 7.909 1.00 96.00 163 PRO A O 1
ATOM 1238 N N . TYR A 1 164 ? 6.595 -0.167 6.141 1.00 96.38 164 TYR A N 1
ATOM 1239 C CA . TYR A 1 164 ? 5.804 0.793 6.909 1.00 96.38 164 TYR A CA 1
ATOM 1240 C C . TYR A 1 164 ? 4.499 0.155 7.395 1.00 96.38 164 TYR A C 1
ATOM 1242 O O . TYR A 1 164 ? 4.191 0.200 8.592 1.00 96.38 164 TYR A O 1
ATOM 1250 N N . VAL A 1 165 ? 3.775 -0.523 6.497 1.00 96.06 165 VAL A N 1
ATOM 1251 C CA . VAL A 1 165 ? 2.533 -1.236 6.841 1.00 96.06 165 VAL A CA 1
ATOM 1252 C C . VAL A 1 165 ? 2.806 -2.319 7.887 1.00 96.06 165 VAL A C 1
ATOM 1254 O O . VAL A 1 165 ? 2.122 -2.383 8.911 1.00 96.06 165 VAL A O 1
ATOM 1257 N N . ALA A 1 166 ? 3.834 -3.143 7.674 1.00 94.44 166 ALA A N 1
ATOM 1258 C CA . ALA A 1 166 ? 4.219 -4.213 8.589 1.00 94.44 166 ALA A CA 1
ATOM 1259 C C . ALA A 1 166 ? 4.570 -3.678 9.986 1.00 94.44 166 ALA A C 1
ATOM 1261 O O . ALA A 1 166 ? 4.172 -4.271 10.994 1.00 94.44 166 ALA A O 1
ATOM 1262 N N . ASN A 1 167 ? 5.264 -2.538 10.058 1.00 95.81 167 ASN A N 1
ATOM 1263 C CA . ASN A 1 167 ? 5.592 -1.896 11.323 1.00 95.81 167 ASN A CA 1
ATOM 1264 C C . ASN A 1 167 ? 4.341 -1.413 12.071 1.00 95.81 167 ASN A C 1
ATOM 1266 O O . ASN A 1 167 ? 4.200 -1.717 13.255 1.00 95.81 167 ASN A O 1
ATOM 1270 N N . ILE A 1 168 ? 3.401 -0.734 11.400 1.00 96.31 168 ILE A N 1
ATOM 1271 C CA . ILE A 1 168 ? 2.154 -0.300 12.053 1.00 96.31 168 ILE A CA 1
ATOM 1272 C C . ILE A 1 168 ? 1.351 -1.500 12.555 1.00 96.31 168 ILE A C 1
ATOM 1274 O O . ILE A 1 168 ? 0.879 -1.490 13.692 1.00 96.31 168 ILE A O 1
ATOM 1278 N N . LEU A 1 169 ? 1.230 -2.563 11.754 1.00 93.81 169 LEU A N 1
ATOM 1279 C CA . LEU A 1 169 ? 0.533 -3.781 12.174 1.00 93.81 169 LEU A CA 1
ATOM 1280 C C . LEU A 1 169 ? 1.196 -4.428 13.397 1.00 93.81 169 LEU A C 1
ATOM 1282 O O . LEU A 1 169 ? 0.500 -4.929 14.281 1.00 93.81 169 LEU A O 1
ATOM 1286 N N . ARG A 1 170 ? 2.532 -4.417 13.474 1.00 94.75 170 ARG A N 1
ATOM 1287 C CA . ARG A 1 170 ? 3.275 -4.891 14.649 1.00 94.75 170 ARG A CA 1
ATOM 1288 C C . ARG A 1 170 ? 2.963 -4.035 15.880 1.00 94.75 170 ARG A C 1
ATOM 1290 O O . ARG A 1 170 ? 2.542 -4.594 16.892 1.00 94.75 170 ARG A O 1
ATOM 1297 N N . CYS A 1 171 ? 3.084 -2.710 15.780 1.00 95.19 171 CYS A N 1
ATOM 1298 C CA . CYS A 1 171 ? 2.748 -1.783 16.868 1.00 95.19 171 CYS A CA 1
ATOM 1299 C C . CYS A 1 171 ? 1.291 -1.953 17.325 1.00 95.19 171 CYS A C 1
ATOM 1301 O O . CYS A 1 171 ? 1.004 -1.972 18.521 1.00 95.19 171 CYS A O 1
ATOM 1303 N N . ALA A 1 172 ? 0.367 -2.163 16.386 1.00 94.00 172 ALA A N 1
ATOM 1304 C CA . ALA A 1 172 ? -1.033 -2.413 16.693 1.00 94.00 172 ALA A CA 1
ATOM 1305 C C . ALA A 1 172 ? -1.219 -3.730 17.464 1.00 94.00 172 ALA A C 1
ATOM 1307 O O . ALA A 1 172 ? -1.942 -3.766 18.456 1.00 94.00 172 ALA A O 1
ATOM 1308 N N . ARG A 1 173 ? -0.527 -4.813 17.089 1.00 92.25 173 ARG A N 1
ATOM 1309 C CA . ARG A 1 173 ? -0.562 -6.073 17.859 1.00 92.25 173 ARG A CA 1
ATOM 1310 C C . ARG A 1 173 ? -0.030 -5.892 19.283 1.00 92.25 173 ARG A C 1
ATOM 1312 O O . ARG A 1 173 ?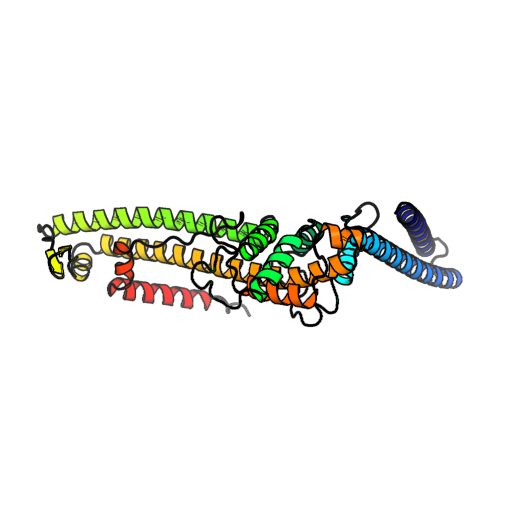 -0.614 -6.434 20.221 1.00 92.25 173 ARG A O 1
ATOM 1319 N N . GLU A 1 174 ? 1.035 -5.116 19.456 1.00 93.50 174 GLU A N 1
ATOM 1320 C CA . GLU A 1 174 ? 1.615 -4.802 20.768 1.00 93.50 174 GLU A CA 1
ATOM 1321 C C . GLU A 1 174 ? 0.670 -3.952 21.625 1.00 93.50 174 GLU A C 1
ATOM 1323 O O . GLU A 1 174 ? 0.457 -4.249 22.802 1.00 93.50 174 GLU A O 1
ATOM 1328 N N . ALA A 1 175 ? 0.044 -2.929 21.042 1.00 93.12 175 ALA A N 1
ATOM 1329 C CA . ALA A 1 175 ? -0.951 -2.108 21.725 1.00 93.12 175 ALA A CA 1
ATOM 1330 C C . ALA A 1 175 ? -2.218 -2.915 22.080 1.00 93.12 175 ALA A C 1
ATOM 1332 O O . ALA A 1 175 ? -2.765 -2.757 23.171 1.00 93.12 175 ALA A O 1
ATOM 1333 N N . ALA A 1 176 ? -2.642 -3.858 21.231 1.00 92.31 176 ALA A N 1
ATOM 1334 C CA . ALA A 1 176 ? -3.736 -4.789 21.526 1.00 92.31 176 ALA A CA 1
ATOM 1335 C C . ALA A 1 176 ? -3.391 -5.766 22.658 1.00 92.31 176 ALA A C 1
ATOM 1337 O O . ALA A 1 176 ? -4.243 -6.076 23.494 1.00 92.31 176 ALA A O 1
ATOM 1338 N N . ALA A 1 177 ? -2.145 -6.244 22.723 1.00 91.62 177 ALA A N 1
ATOM 1339 C CA . ALA A 1 177 ? -1.670 -7.052 23.842 1.00 91.62 177 ALA A CA 1
ATOM 1340 C C . ALA A 1 177 ? -1.677 -6.252 25.154 1.00 91.62 177 ALA A C 1
ATOM 1342 O O . ALA A 1 177 ? -2.262 -6.719 26.133 1.00 91.62 177 ALA A O 1
ATOM 1343 N N . ARG A 1 178 ? -1.140 -5.022 25.144 1.00 92.38 178 ARG A N 1
ATOM 1344 C CA . ARG A 1 178 ? -1.186 -4.101 26.292 1.00 92.38 178 ARG A CA 1
ATOM 1345 C C . ARG A 1 178 ? -2.614 -3.792 26.731 1.00 92.38 178 ARG A C 1
ATOM 1347 O O . ARG A 1 178 ? -2.893 -3.816 27.923 1.00 92.38 178 ARG A O 1
ATOM 1354 N N . PHE A 1 179 ? -3.535 -3.569 25.791 1.00 91.94 179 PHE A N 1
ATOM 1355 C CA . PHE A 1 179 ? -4.947 -3.354 26.108 1.00 91.94 179 PHE A CA 1
ATOM 1356 C C . PHE A 1 179 ? -5.563 -4.562 26.826 1.00 91.94 179 PHE A C 1
ATOM 1358 O O . PHE A 1 179 ? -6.220 -4.394 27.850 1.00 91.94 179 PHE A O 1
ATOM 1365 N N . ARG A 1 180 ? -5.347 -5.785 26.316 1.00 89.38 180 ARG A N 1
ATOM 1366 C CA . ARG A 1 180 ? -5.874 -7.009 26.947 1.00 89.38 180 ARG A CA 1
ATOM 1367 C C . ARG A 1 180 ? -5.316 -7.201 28.354 1.00 89.38 180 ARG A C 1
ATOM 1369 O O . ARG A 1 180 ? -6.088 -7.409 29.284 1.00 89.38 180 ARG A O 1
ATOM 1376 N N . GLN A 1 181 ? -4.003 -7.055 28.515 1.00 90.50 181 GLN A N 1
ATOM 1377 C CA . GLN A 1 181 ? -3.348 -7.151 29.818 1.00 90.50 181 GLN A CA 1
ATOM 1378 C C . GLN A 1 181 ? -3.850 -6.073 30.790 1.00 90.50 181 GLN A C 1
ATOM 1380 O O . GLN A 1 181 ? -4.176 -6.384 31.932 1.00 90.50 181 GLN A O 1
ATOM 1385 N N . GLY A 1 182 ? -3.971 -4.824 30.330 1.00 87.44 182 GLY A N 1
ATOM 1386 C CA . GLY A 1 182 ? -4.498 -3.719 31.129 1.00 87.44 182 GLY A CA 1
ATOM 1387 C C . GLY A 1 182 ? -5.952 -3.936 31.546 1.00 87.44 182 GLY A C 1
ATOM 1388 O O . GLY A 1 182 ? -6.327 -3.592 32.660 1.00 87.44 182 GLY A O 1
ATOM 1389 N N . LEU A 1 183 ? -6.774 -4.562 30.698 1.00 87.06 183 LEU A N 1
ATOM 1390 C CA . LEU A 1 183 ? -8.165 -4.876 31.032 1.00 87.06 183 LEU A CA 1
ATOM 1391 C C . LEU A 1 183 ? -8.248 -5.938 32.134 1.00 87.06 183 LEU A C 1
ATOM 1393 O O . LEU A 1 183 ? -9.021 -5.787 33.082 1.00 87.06 183 LEU A O 1
ATOM 1397 N N . GLU A 1 184 ? -7.445 -6.998 32.027 1.00 87.00 184 GLU A N 1
ATOM 1398 C CA . GLU A 1 184 ? -7.350 -8.032 33.061 1.00 87.00 184 GLU A CA 1
ATOM 1399 C C . GLU A 1 184 ? -6.858 -7.448 34.388 1.00 87.00 184 GLU A C 1
ATOM 1401 O O . GLU A 1 184 ? -7.448 -7.710 35.437 1.00 87.00 184 GLU A O 1
ATOM 1406 N N . GLN A 1 185 ? -5.809 -6.627 34.340 1.00 86.69 185 GLN A N 1
ATOM 1407 C CA . GLN A 1 185 ? -5.216 -6.008 35.519 1.00 86.69 185 GLN A CA 1
ATOM 1408 C C . GLN A 1 185 ? -6.178 -5.018 36.184 1.00 86.69 185 GLN A C 1
ATOM 1410 O O . GLN A 1 185 ? -6.407 -5.113 37.389 1.00 86.69 185 GLN A O 1
ATOM 1415 N N . PHE A 1 186 ? -6.822 -4.143 35.407 1.00 85.00 186 PHE A N 1
ATOM 1416 C CA . PHE A 1 186 ? -7.8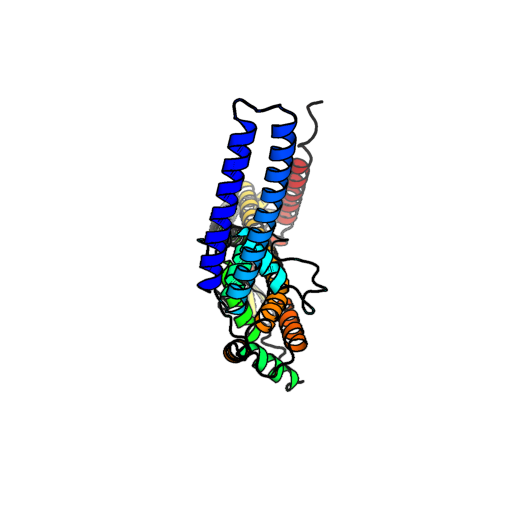54 -3.232 35.904 1.00 85.00 186 PHE A CA 1
ATOM 1417 C C . PHE A 1 186 ? -8.982 -3.993 36.608 1.00 85.00 186 PHE A C 1
ATOM 1419 O O . PHE A 1 186 ? -9.388 -3.619 37.705 1.00 85.00 186 PHE A O 1
ATOM 1426 N N . THR A 1 187 ? -9.458 -5.092 36.015 1.00 82.81 187 THR A N 1
ATOM 1427 C CA . THR A 1 187 ? -10.539 -5.902 36.598 1.00 82.81 187 THR A CA 1
ATOM 1428 C C . THR A 1 187 ? -10.109 -6.535 37.927 1.00 82.81 187 THR A C 1
ATOM 1430 O O . THR A 1 187 ? -10.856 -6.478 38.901 1.00 82.81 187 THR A O 1
ATOM 1433 N N . ARG A 1 188 ? -8.877 -7.062 38.012 1.00 81.62 188 ARG A N 1
ATOM 1434 C CA . ARG A 1 188 ? -8.319 -7.613 39.263 1.00 81.62 188 ARG A CA 1
ATOM 1435 C C . ARG A 1 188 ? -8.180 -6.552 40.355 1.00 81.62 188 ARG A C 1
ATOM 1437 O O . ARG A 1 188 ? -8.534 -6.814 41.503 1.00 81.62 188 ARG A O 1
ATOM 1444 N N . VAL A 1 189 ? -7.673 -5.365 40.014 1.00 82.75 189 VAL A N 1
ATOM 1445 C CA . VAL A 1 189 ? -7.524 -4.258 40.974 1.00 82.75 189 VAL A CA 1
ATOM 1446 C C . VAL A 1 189 ? -8.893 -3.760 41.430 1.00 82.75 189 VAL A C 1
ATOM 1448 O O . VAL A 1 189 ? -9.072 -3.523 42.620 1.00 82.75 189 VAL A O 1
ATOM 1451 N N . LEU A 1 190 ? -9.880 -3.670 40.534 1.00 81.94 190 LEU A N 1
ATOM 1452 C CA . LEU A 1 190 ? -11.248 -3.275 40.879 1.00 81.94 190 LEU A CA 1
ATOM 1453 C C . LEU A 1 190 ? -11.870 -4.226 41.913 1.00 81.94 190 LEU A C 1
ATOM 1455 O O . LEU A 1 190 ? -12.430 -3.769 42.911 1.00 81.94 190 LEU A O 1
ATOM 1459 N N . ASP A 1 191 ? -11.725 -5.537 41.712 1.00 79.50 191 ASP A N 1
ATOM 1460 C CA . ASP A 1 191 ? -12.190 -6.540 42.674 1.00 79.50 191 ASP A CA 1
ATOM 1461 C C . ASP A 1 191 ? -11.458 -6.427 44.021 1.00 79.50 191 ASP A C 1
ATOM 1463 O O . ASP A 1 191 ? -12.090 -6.501 45.078 1.00 79.50 191 ASP A O 1
ATOM 1467 N N . GLY A 1 192 ? -10.141 -6.193 44.002 1.00 78.06 192 GLY A N 1
ATOM 1468 C CA . GLY A 1 192 ? -9.343 -5.973 45.213 1.00 78.06 192 GLY A CA 1
ATOM 1469 C C . GLY A 1 192 ? -9.753 -4.714 45.984 1.00 78.06 192 GLY A C 1
ATOM 1470 O O . GLY A 1 192 ? -9.910 -4.759 47.205 1.00 78.06 192 GLY A O 1
ATOM 1471 N N . VAL A 1 193 ? -9.998 -3.608 45.275 1.00 79.38 193 VAL A N 1
ATOM 1472 C CA . VAL A 1 193 ? -10.509 -2.350 45.843 1.00 79.38 193 VAL A CA 1
ATOM 1473 C C . VAL A 1 193 ? -11.853 -2.585 46.524 1.00 79.38 193 VAL A C 1
ATOM 1475 O O . VAL A 1 193 ? -12.027 -2.147 47.663 1.00 79.38 193 VAL A O 1
ATOM 1478 N N . ARG A 1 194 ? -12.774 -3.309 45.871 1.00 79.12 194 ARG A N 1
ATOM 1479 C CA . ARG A 1 194 ? -14.076 -3.664 46.453 1.00 79.12 194 ARG A CA 1
ATOM 1480 C C . ARG A 1 194 ? -13.902 -4.435 47.763 1.00 79.12 194 ARG A C 1
ATOM 1482 O O . ARG A 1 194 ? -14.430 -4.011 48.785 1.00 79.12 194 ARG A O 1
ATOM 1489 N N . ILE A 1 195 ? -13.121 -5.519 47.751 1.00 75.75 195 ILE A N 1
ATOM 1490 C CA . ILE A 1 195 ? -12.895 -6.364 48.937 1.00 75.75 195 ILE A CA 1
ATOM 1491 C C . ILE A 1 195 ? -12.294 -5.544 50.089 1.00 75.75 195 ILE A C 1
ATOM 1493 O O . ILE A 1 195 ? -12.785 -5.596 51.217 1.00 75.75 195 ILE A O 1
ATOM 1497 N N . ASN A 1 196 ? -11.258 -4.746 49.817 1.00 77.19 196 ASN A N 1
ATOM 1498 C CA . ASN A 1 196 ? -10.598 -3.940 50.846 1.00 77.19 196 ASN A CA 1
ATOM 1499 C C . ASN A 1 196 ? -11.510 -2.843 51.400 1.00 77.19 196 ASN A C 1
ATOM 1501 O O . ASN A 1 196 ? -11.477 -2.565 52.602 1.00 77.19 196 ASN A O 1
ATOM 1505 N N . TYR A 1 197 ? -12.324 -2.223 50.545 1.00 75.12 197 TYR A N 1
ATOM 1506 C CA . TYR A 1 197 ? -13.306 -1.231 50.965 1.00 75.12 197 TYR A CA 1
ATOM 1507 C C . TYR A 1 197 ? -14.343 -1.847 51.914 1.00 75.12 197 TYR A C 1
ATOM 1509 O O . TYR A 1 197 ? -14.536 -1.332 53.018 1.00 75.12 197 TYR A O 1
ATOM 1517 N N . GLU A 1 198 ? -14.931 -2.988 51.542 1.00 73.69 198 GLU A N 1
ATOM 1518 C CA . GLU A 1 198 ? -15.913 -3.710 52.361 1.00 73.69 198 GLU A CA 1
ATOM 1519 C C . GLU A 1 198 ? -15.330 -4.136 53.721 1.00 73.69 198 GLU A C 1
ATOM 1521 O O . GLU A 1 198 ? -15.968 -3.951 54.765 1.00 73.69 198 GLU A O 1
ATOM 1526 N N . LEU A 1 199 ? -14.086 -4.635 53.734 1.00 79.25 199 LEU A N 1
ATOM 1527 C CA . LEU A 1 199 ? -13.370 -5.015 54.957 1.00 79.25 199 LEU A CA 1
ATOM 1528 C C . LEU A 1 199 ? -13.127 -3.819 55.888 1.00 79.25 199 LEU A C 1
ATOM 1530 O O . LEU A 1 199 ? -13.385 -3.913 57.091 1.00 79.25 199 LEU A O 1
ATOM 1534 N N . LYS A 1 200 ? -12.648 -2.686 55.352 1.00 78.56 200 LYS A N 1
ATOM 1535 C CA . LYS A 1 200 ? -12.344 -1.484 56.150 1.00 78.56 200 LYS A CA 1
ATOM 1536 C C . LYS A 1 200 ? -13.609 -0.795 56.659 1.00 78.56 200 LYS A C 1
ATOM 1538 O O . LYS A 1 200 ? -13.626 -0.325 57.794 1.00 78.56 200 LYS A O 1
ATOM 1543 N N . GLN A 1 201 ? -14.668 -0.749 55.852 1.00 74.12 201 GLN A N 1
ATOM 1544 C CA . GLN A 1 201 ? -15.923 -0.084 56.215 1.00 74.12 201 GLN A CA 1
ATOM 1545 C C . GLN A 1 201 ? -16.874 -0.969 57.030 1.00 74.12 201 GLN A C 1
ATOM 1547 O O . GLN A 1 201 ? -17.867 -0.462 57.556 1.00 74.12 201 GLN A O 1
ATOM 1552 N N . ARG A 1 202 ? -16.593 -2.280 57.156 1.00 64.62 202 ARG A N 1
ATOM 1553 C CA . ARG A 1 202 ? -17.482 -3.282 57.785 1.00 64.62 202 ARG A CA 1
ATOM 1554 C C . ARG A 1 202 ? -18.926 -3.196 57.268 1.00 64.62 202 ARG A C 1
ATOM 1556 O O . ARG A 1 202 ? -19.884 -3.466 57.994 1.00 64.62 202 ARG A O 1
ATOM 1563 N N . LYS A 1 203 ? -19.078 -2.781 56.013 1.00 57.22 203 LYS A N 1
ATOM 1564 C CA . LYS A 1 203 ? -20.336 -2.641 55.288 1.00 57.22 203 LYS A CA 1
ATOM 1565 C C . LYS A 1 203 ? -20.107 -3.266 53.922 1.00 57.22 203 LYS A C 1
ATOM 1567 O O . LYS A 1 203 ? -19.189 -2.866 53.220 1.00 57.22 203 LYS A O 1
ATOM 1572 N N . VAL A 1 204 ? -20.934 -4.244 53.572 1.00 52.28 204 VAL A N 1
ATOM 1573 C CA . VAL A 1 204 ? -21.092 -4.653 52.175 1.00 52.28 204 VAL A CA 1
ATOM 1574 C C . VAL A 1 204 ? -21.907 -3.548 51.523 1.00 52.28 204 VAL A C 1
ATOM 1576 O O . VAL A 1 204 ? -22.938 -3.165 52.094 1.00 52.28 204 VAL A O 1
ATOM 1579 N N . ASP A 1 205 ? -21.457 -3.013 50.388 1.00 49.66 205 ASP A N 1
ATOM 1580 C CA . ASP A 1 205 ? -22.274 -2.073 49.626 1.00 49.66 205 ASP A CA 1
ATOM 1581 C C . ASP A 1 205 ? -23.634 -2.730 49.397 1.00 49.66 205 ASP A C 1
ATOM 1583 O O . ASP A 1 205 ? -23.763 -3.779 48.758 1.00 49.66 205 ASP A O 1
ATOM 1587 N N . ARG A 1 206 ? -24.676 -2.162 50.012 1.00 41.31 206 ARG A N 1
ATOM 1588 C CA . ARG A 1 206 ? -26.036 -2.625 49.772 1.00 41.31 206 ARG A CA 1
ATOM 1589 C C . ARG A 1 206 ? -26.297 -2.339 48.304 1.00 41.31 206 ARG A C 1
ATOM 1591 O O . ARG A 1 206 ? -26.409 -1.173 47.944 1.00 41.31 206 ARG A O 1
ATOM 1598 N N . LEU A 1 207 ? -26.392 -3.393 47.494 1.00 40.72 207 LEU A N 1
ATOM 1599 C CA . LEU A 1 207 ? -26.934 -3.362 46.137 1.00 40.72 207 LEU A CA 1
ATOM 1600 C C . LEU A 1 207 ? -28.169 -2.452 46.125 1.00 40.72 207 LEU A C 1
ATOM 1602 O O . LEU A 1 207 ? -29.250 -2.851 46.562 1.00 40.72 207 LEU A O 1
ATOM 1606 N N . ALA A 1 208 ? -27.999 -1.210 45.676 1.00 44.41 208 ALA A N 1
ATOM 1607 C CA . ALA A 1 208 ? -29.104 -0.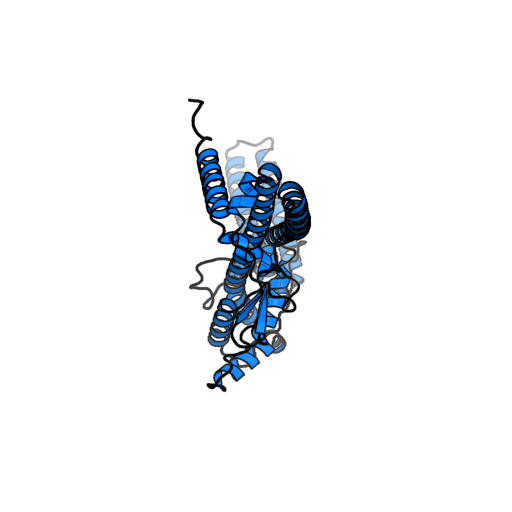291 45.512 1.00 44.41 208 ALA A CA 1
ATOM 1608 C C . ALA A 1 208 ? -29.821 -0.731 44.239 1.00 44.41 208 ALA A C 1
ATOM 1610 O O . ALA A 1 208 ? -29.385 -0.460 43.125 1.00 44.41 208 ALA A O 1
ATOM 1611 N N . VAL A 1 209 ? -30.883 -1.511 44.395 1.00 40.88 209 VAL A N 1
ATOM 1612 C CA . VAL A 1 209 ? -31.727 -1.904 43.271 1.00 40.88 209 VAL A CA 1
ATOM 1613 C C . VAL A 1 209 ? -32.722 -0.773 43.036 1.00 40.88 209 VAL A C 1
ATOM 1615 O O . VAL A 1 209 ? -33.612 -0.549 43.853 1.00 40.88 209 VAL A O 1
ATOM 1618 N N . ALA A 1 210 ? -32.568 -0.052 41.928 1.00 48.22 210 ALA A N 1
ATOM 1619 C CA . ALA A 1 210 ? -33.555 0.916 41.464 1.00 48.22 210 ALA A CA 1
ATOM 1620 C C . ALA A 1 210 ? -34.399 0.295 40.353 1.00 48.22 210 ALA A C 1
ATOM 1622 O O . ALA A 1 210 ? -33.895 -0.460 39.526 1.00 48.22 210 ALA A O 1
ATOM 1623 N N . PHE A 1 211 ? -35.686 0.617 40.303 1.00 44.47 211 PHE A N 1
ATOM 1624 C CA . PHE A 1 211 ? -36.568 0.124 39.250 1.00 44.47 211 PHE A CA 1
ATOM 1625 C C . PHE A 1 211 ? -36.697 1.165 38.135 1.00 44.47 211 PHE A C 1
ATOM 1627 O O . PHE A 1 211 ? -37.132 2.290 38.374 1.00 44.47 211 PHE A O 1
ATOM 1634 N N . ALA A 1 212 ? -36.328 0.788 36.908 1.00 45.28 212 ALA A N 1
ATOM 1635 C CA . ALA A 1 212 ? -36.637 1.549 35.700 1.00 45.28 212 ALA A CA 1
ATOM 1636 C C . ALA A 1 212 ? -37.886 0.926 35.057 1.00 45.28 212 ALA A C 1
ATOM 1638 O O . ALA A 1 212 ? -37.804 -0.075 34.340 1.00 45.28 212 ALA A O 1
ATOM 1639 N N . GLY A 1 213 ? -39.064 1.460 35.388 1.00 72.62 213 GLY A N 1
ATOM 1640 C CA . GLY A 1 213 ? -40.334 0.792 35.090 1.00 72.62 213 GLY A CA 1
ATOM 1641 C C . GLY A 1 213 ? -40.507 -0.463 35.955 1.00 72.62 213 GLY A C 1
ATOM 1642 O O . GLY A 1 213 ? -40.415 -0.382 37.174 1.00 72.62 213 GLY A O 1
ATOM 1643 N N . SER A 1 214 ? -40.730 -1.629 35.343 1.00 59.44 214 SER A N 1
ATOM 1644 C CA . SER A 1 214 ? -40.872 -2.922 36.041 1.00 59.44 214 SER A CA 1
ATOM 1645 C C . SER A 1 214 ? -39.560 -3.700 36.212 1.00 59.44 214 SER A C 1
ATOM 1647 O O . SER A 1 214 ? -39.566 -4.804 36.755 1.00 59.44 214 SER A O 1
ATOM 1649 N N . ARG A 1 215 ? -38.424 -3.163 35.745 1.00 34.31 215 ARG A N 1
ATOM 1650 C CA . ARG A 1 215 ? -37.142 -3.879 35.734 1.00 34.31 215 ARG A CA 1
ATOM 1651 C C . ARG A 1 215 ? -36.224 -3.363 36.837 1.00 34.31 215 ARG A C 1
ATOM 1653 O O . ARG A 1 215 ? -35.891 -2.181 36.864 1.00 34.31 215 ARG A O 1
ATOM 1660 N N . ALA A 1 216 ? -35.813 -4.266 37.723 1.00 37.78 216 ALA A N 1
ATOM 1661 C CA . ALA A 1 216 ? -34.763 -4.026 38.703 1.00 37.78 216 ALA A CA 1
ATOM 1662 C C . ALA A 1 216 ? -33.426 -3.776 37.986 1.00 37.78 216 ALA A C 1
ATOM 1664 O O . ALA A 1 216 ? -32.976 -4.606 37.196 1.00 37.78 216 ALA A O 1
ATOM 1665 N N . VAL A 1 217 ? -32.800 -2.636 38.263 1.00 39.16 217 VAL A N 1
ATOM 1666 C CA . VAL A 1 217 ? -31.482 -2.234 37.771 1.00 39.16 217 VAL A CA 1
ATOM 1667 C C . VAL A 1 217 ? -30.580 -2.016 38.979 1.00 39.16 217 VAL A C 1
ATOM 1669 O O . VAL A 1 217 ? -30.937 -1.307 39.918 1.00 39.16 217 VAL A O 1
ATOM 1672 N N . ILE A 1 218 ? -29.402 -2.630 38.959 1.00 39.41 218 ILE A N 1
ATOM 1673 C CA . ILE A 1 218 ? -28.371 -2.403 39.970 1.00 39.41 218 ILE A CA 1
ATOM 1674 C C . ILE A 1 218 ? -27.806 -0.993 39.755 1.00 39.41 218 ILE A C 1
ATOM 1676 O O . ILE A 1 218 ? -27.174 -0.730 38.733 1.00 39.41 218 ILE A O 1
ATOM 1680 N N . GLN A 1 219 ? -28.042 -0.081 40.696 1.00 41.53 219 GLN A N 1
ATOM 1681 C CA . GLN A 1 219 ? -27.327 1.188 40.773 1.00 41.53 219 GLN A CA 1
ATOM 1682 C C . GLN A 1 219 ? -26.016 0.953 41.521 1.00 41.53 219 GLN A C 1
ATOM 1684 O O . GLN A 1 219 ? -26.016 0.630 42.707 1.00 41.53 219 GLN A O 1
ATOM 1689 N N . ALA A 1 220 ? -24.892 1.129 40.826 1.00 39.94 220 ALA A N 1
ATOM 1690 C CA . ALA A 1 220 ? -23.621 1.364 41.497 1.00 39.94 220 ALA A CA 1
ATOM 1691 C C . ALA A 1 220 ? -23.754 2.658 42.317 1.00 39.94 220 ALA A C 1
ATOM 1693 O O . ALA A 1 220 ? -24.226 3.673 41.795 1.00 39.94 220 ALA A O 1
ATOM 1694 N N . SER A 1 221 ? -23.401 2.616 43.600 1.00 45.72 221 SER A N 1
ATOM 1695 C CA . SER A 1 221 ? -23.422 3.807 44.441 1.00 45.72 221 SER A CA 1
ATOM 1696 C C . SER A 1 221 ? -22.346 4.798 43.980 1.00 45.72 221 SER A C 1
ATOM 1698 O O . SER A 1 221 ? -21.304 4.428 43.439 1.00 45.72 221 SER A O 1
ATOM 1700 N N . ASN A 1 222 ? -22.588 6.091 44.205 1.00 48.78 222 ASN A N 1
ATOM 1701 C CA . ASN A 1 222 ? -21.632 7.177 43.948 1.00 48.78 222 ASN A CA 1
ATOM 1702 C C . ASN A 1 222 ? -20.419 7.158 44.916 1.00 48.78 222 ASN A C 1
ATOM 1704 O O . ASN A 1 222 ? -19.795 8.194 45.143 1.00 48.78 222 ASN A O 1
ATOM 1708 N N . ASP A 1 223 ? -20.060 6.010 45.497 1.00 56.16 223 ASP A N 1
ATOM 1709 C CA . ASP A 1 223 ? -19.115 5.900 46.616 1.00 56.16 223 ASP A CA 1
ATOM 1710 C C . ASP A 1 223 ? -17.633 5.969 46.220 1.00 56.16 223 ASP A C 1
ATOM 1712 O O . ASP A 1 223 ? -16.753 5.778 47.060 1.00 56.16 223 ASP A O 1
ATOM 1716 N N . TRP A 1 224 ? -17.310 6.333 44.975 1.00 59.91 224 TRP A N 1
ATOM 1717 C CA . TRP A 1 224 ? -15.914 6.496 44.558 1.00 59.91 224 TRP A CA 1
ATOM 1718 C C . TRP A 1 224 ? -15.156 7.555 45.386 1.00 59.91 224 TRP A C 1
ATOM 1720 O O . TRP A 1 224 ? -13.997 7.351 45.742 1.00 59.91 224 TRP A O 1
ATOM 1730 N N . GLU A 1 225 ? -15.821 8.646 45.792 1.00 60.41 225 GLU A N 1
ATOM 1731 C CA . GLU A 1 225 ? -15.222 9.654 46.691 1.00 60.41 225 GLU A CA 1
ATOM 1732 C C . GLU A 1 225 ? -14.912 9.089 48.097 1.00 60.41 225 GLU A C 1
ATOM 1734 O O . GLU A 1 225 ? -14.020 9.589 48.786 1.00 60.41 225 GLU A O 1
ATOM 1739 N N . ASN A 1 226 ? -15.614 8.034 48.525 1.00 67.00 226 ASN A N 1
ATOM 1740 C CA . ASN A 1 226 ? -15.359 7.342 49.791 1.00 67.00 226 ASN A CA 1
ATOM 1741 C C . ASN A 1 226 ? -14.251 6.290 49.651 1.00 67.00 226 ASN A C 1
ATOM 1743 O O . ASN A 1 226 ? -13.462 6.114 50.582 1.00 67.00 226 ASN A O 1
ATOM 1747 N N . ILE A 1 227 ? -14.156 5.630 48.493 1.00 69.31 227 ILE A N 1
ATOM 1748 C CA . ILE A 1 227 ? -13.096 4.662 48.181 1.00 69.31 227 ILE A CA 1
ATOM 1749 C C . ILE A 1 227 ? -11.719 5.332 48.225 1.00 69.31 227 ILE A C 1
ATOM 1751 O O . ILE A 1 227 ? -10.810 4.796 48.851 1.00 69.31 227 ILE A O 1
ATOM 1755 N N . GLU A 1 228 ? -11.574 6.543 47.684 1.00 71.31 228 GLU A N 1
ATOM 1756 C CA . GLU A 1 228 ? -10.311 7.300 47.749 1.00 71.3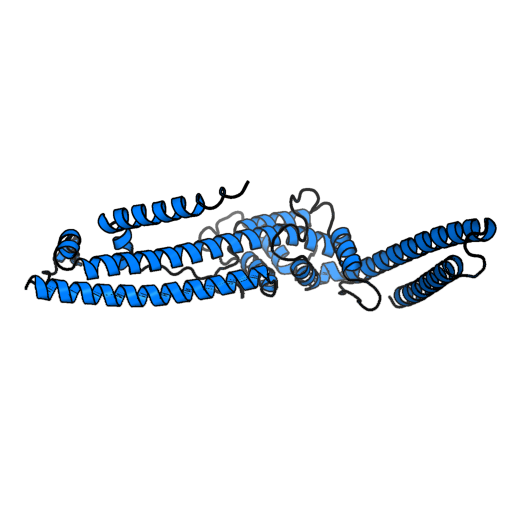1 228 GLU A CA 1
ATOM 1757 C C . GLU A 1 228 ? -9.881 7.651 49.174 1.00 71.31 228 GLU A C 1
ATOM 1759 O O . GLU A 1 228 ? -8.688 7.708 49.464 1.00 71.31 228 GLU A O 1
ATOM 1764 N N . LYS A 1 229 ? -10.838 7.858 50.086 1.00 75.44 229 LYS A N 1
ATOM 1765 C CA . LYS A 1 229 ? -10.544 8.121 51.502 1.00 75.44 229 LYS A CA 1
ATOM 1766 C C . LYS A 1 229 ? -10.217 6.842 52.273 1.00 75.44 229 LYS A C 1
ATOM 1768 O O . LYS A 1 229 ? -9.365 6.866 53.155 1.00 75.44 229 LYS A O 1
ATOM 1773 N N . ALA A 1 230 ? -10.903 5.741 51.974 1.00 75.12 230 ALA A N 1
ATOM 1774 C CA . ALA A 1 230 ? -10.778 4.479 52.704 1.00 75.12 230 ALA A CA 1
ATOM 1775 C C . ALA A 1 230 ? -9.603 3.606 52.217 1.00 75.12 230 ALA A C 1
ATOM 1777 O O . ALA A 1 230 ? -8.946 2.927 53.011 1.00 75.12 230 ALA A O 1
ATOM 1778 N N . CYS A 1 231 ? -9.332 3.627 50.912 1.00 79.69 231 CYS A N 1
ATOM 1779 C CA . CYS A 1 231 ? -8.327 2.821 50.218 1.00 79.69 231 CYS A CA 1
ATOM 1780 C C . CYS A 1 231 ? -7.539 3.690 49.214 1.00 79.69 231 CYS A C 1
ATOM 1782 O O . CYS A 1 231 ? -7.656 3.488 48.006 1.00 79.69 231 CYS A O 1
ATOM 1784 N N . PRO A 1 232 ? -6.760 4.688 49.678 1.00 80.94 232 PRO A N 1
ATOM 1785 C CA . PRO A 1 232 ? -6.120 5.668 48.795 1.00 80.94 232 PRO A CA 1
ATOM 1786 C C . PRO A 1 232 ? -5.087 5.056 47.838 1.00 80.94 232 PRO A C 1
ATOM 1788 O O . PRO A 1 232 ? -4.989 5.485 46.690 1.00 80.94 232 PRO A O 1
ATOM 1791 N N . ALA A 1 233 ? -4.323 4.056 48.289 1.00 84.44 233 ALA A N 1
ATOM 1792 C CA . ALA A 1 233 ? -3.309 3.402 47.463 1.00 84.44 233 ALA A CA 1
ATOM 1793 C C . ALA A 1 233 ? -3.959 2.573 46.346 1.00 84.44 233 ALA A C 1
ATOM 1795 O O . ALA A 1 233 ? -3.583 2.691 45.183 1.00 84.44 233 ALA A O 1
ATOM 1796 N N . GLU A 1 234 ? -4.984 1.793 46.688 1.00 81.31 234 GLU A N 1
ATOM 1797 C CA . GLU A 1 234 ? -5.695 0.938 45.741 1.00 81.31 234 GLU A CA 1
ATOM 1798 C C . GLU A 1 234 ? -6.547 1.764 44.763 1.00 81.31 234 GLU A C 1
ATOM 1800 O O . GLU A 1 234 ? -6.623 1.442 43.579 1.00 81.31 234 GLU A O 1
ATOM 1805 N N . ALA A 1 235 ? -7.128 2.879 45.222 1.00 79.19 235 ALA A N 1
ATOM 1806 C CA . ALA A 1 235 ? -7.825 3.828 44.357 1.00 79.19 235 ALA A CA 1
ATOM 1807 C C . ALA A 1 235 ? -6.875 4.481 43.341 1.00 79.19 235 ALA A C 1
ATOM 1809 O O . ALA A 1 235 ? -7.217 4.589 42.164 1.00 79.19 235 ALA A O 1
ATOM 1810 N N . ARG A 1 236 ? -5.669 4.876 43.772 1.00 84.31 236 ARG A N 1
ATOM 1811 C CA . ARG A 1 236 ? -4.640 5.425 42.880 1.00 84.31 236 ARG A CA 1
ATOM 1812 C C . ARG A 1 236 ? -4.181 4.398 41.847 1.00 84.31 236 ARG A C 1
ATOM 1814 O O . ARG A 1 236 ? -4.147 4.721 40.664 1.00 84.31 236 ARG A O 1
ATOM 1821 N N . GLN A 1 237 ? -3.916 3.166 42.275 1.00 86.94 237 GLN A N 1
ATOM 1822 C CA . GLN A 1 237 ? -3.571 2.077 41.365 1.00 86.94 237 GLN A CA 1
ATOM 1823 C C . GLN A 1 237 ? -4.687 1.837 40.337 1.00 86.94 237 GLN A C 1
ATOM 1825 O O . GLN A 1 237 ? -4.414 1.698 39.151 1.00 86.94 237 GLN A O 1
ATOM 1830 N N . LEU A 1 238 ? -5.960 1.858 40.750 1.00 84.00 238 LEU A N 1
ATOM 1831 C CA . LEU A 1 238 ? -7.072 1.682 39.815 1.00 84.00 238 LEU A CA 1
ATOM 1832 C C . LEU A 1 238 ? -7.148 2.804 38.763 1.00 84.00 238 LEU A C 1
ATOM 1834 O O . LEU A 1 238 ? -7.456 2.536 37.601 1.00 84.00 238 LEU A O 1
ATOM 1838 N N . LEU A 1 239 ? -6.851 4.050 39.151 1.00 85.50 239 LEU A N 1
ATOM 1839 C CA . LEU A 1 239 ? -6.763 5.187 38.227 1.00 85.50 239 LEU A CA 1
ATOM 1840 C C . LEU A 1 239 ? -5.617 5.011 37.217 1.00 85.50 239 LEU A C 1
ATOM 1842 O O . LEU A 1 239 ? -5.829 5.237 36.025 1.00 85.50 239 LEU A O 1
ATOM 1846 N N . GLU A 1 240 ? -4.443 4.574 37.681 1.00 89.19 240 GLU A N 1
ATOM 1847 C CA . GLU A 1 240 ? -3.251 4.301 36.861 1.00 89.19 240 GLU A CA 1
ATOM 1848 C C . GLU A 1 240 ? -3.510 3.187 35.828 1.00 89.19 240 GLU A C 1
ATOM 1850 O O . GLU A 1 240 ? -3.247 3.358 34.631 1.00 89.19 240 GLU A O 1
ATOM 1855 N N . GLU A 1 241 ? -4.104 2.070 36.255 1.00 87.00 241 GLU A N 1
ATOM 1856 C CA . GLU A 1 241 ? -4.442 0.939 35.377 1.00 87.00 241 GLU A CA 1
ATOM 1857 C C . GLU A 1 241 ? -5.522 1.319 34.354 1.00 87.00 241 GLU A C 1
ATOM 1859 O O . GLU A 1 241 ? -5.429 0.985 33.169 1.00 87.00 241 GLU A O 1
ATOM 1864 N N . PHE A 1 242 ? -6.538 2.080 34.779 1.00 87.50 242 PHE A N 1
ATOM 1865 C CA . PHE A 1 242 ? -7.577 2.553 33.867 1.00 87.50 242 PHE A CA 1
ATOM 1866 C C . PHE A 1 242 ? -7.035 3.537 32.830 1.00 87.50 242 PHE A C 1
ATOM 1868 O O . PHE A 1 242 ? -7.398 3.461 31.654 1.00 87.50 242 PHE A O 1
ATOM 1875 N N . HIS A 1 243 ? -6.159 4.454 33.246 1.00 90.31 243 HIS A N 1
ATOM 1876 C CA . HIS A 1 243 ? -5.503 5.373 32.326 1.00 90.31 243 HIS A CA 1
ATOM 1877 C C . HIS A 1 243 ? -4.658 4.612 31.303 1.00 90.31 243 HIS A C 1
ATOM 1879 O O . HIS A 1 243 ? -4.804 4.847 30.106 1.00 90.31 243 HIS A O 1
ATOM 1885 N N . SER A 1 244 ? -3.864 3.634 31.746 1.00 89.75 244 SER A N 1
ATOM 1886 C CA . SER A 1 244 ? -3.050 2.782 30.869 1.00 89.75 244 SER A CA 1
ATOM 1887 C C . SER A 1 244 ? -3.900 2.019 29.844 1.00 89.75 244 SER A C 1
ATOM 1889 O O . SER A 1 244 ? -3.573 1.999 28.654 1.00 89.75 244 SER A O 1
ATOM 1891 N N . LEU A 1 245 ? -5.043 1.465 30.268 1.00 89.56 245 LEU A N 1
ATOM 1892 C CA . LEU A 1 245 ? -6.026 0.825 29.386 1.00 89.56 245 LEU A CA 1
ATOM 1893 C C . LEU A 1 245 ? -6.578 1.795 28.327 1.00 89.56 245 LEU A C 1
ATOM 1895 O O . LEU A 1 245 ? -6.685 1.449 27.146 1.00 89.56 245 LEU A O 1
ATOM 1899 N N . VAL A 1 246 ? -6.954 3.011 28.742 1.00 89.62 246 VAL A N 1
ATOM 1900 C CA . VAL A 1 246 ? -7.468 4.051 27.840 1.00 89.62 246 VAL A CA 1
ATOM 1901 C C . VAL A 1 246 ? -6.393 4.489 26.847 1.00 89.62 246 VAL A C 1
ATOM 1903 O O . VAL A 1 246 ? -6.682 4.545 25.653 1.00 89.62 246 VAL A O 1
ATOM 1906 N N . SER A 1 247 ? -5.166 4.715 27.310 1.00 90.75 247 SER A N 1
ATOM 1907 C CA . SER A 1 247 ? -4.032 5.122 26.482 1.00 90.75 247 SER A CA 1
ATOM 1908 C C . SER A 1 247 ? -3.676 4.068 25.433 1.00 90.75 247 SER A C 1
ATOM 1910 O O . SER A 1 247 ? -3.538 4.416 24.262 1.00 90.75 247 SER A O 1
ATOM 1912 N N . ALA A 1 248 ? -3.641 2.778 25.794 1.00 91.56 248 ALA A N 1
ATOM 1913 C CA . ALA A 1 248 ? -3.409 1.687 24.840 1.00 91.56 248 ALA A CA 1
ATOM 1914 C C . ALA A 1 248 ? -4.510 1.598 23.765 1.00 91.56 248 ALA A C 1
ATOM 1916 O O . ALA A 1 248 ? -4.232 1.380 22.585 1.00 91.56 248 ALA A O 1
ATOM 1917 N N . ARG A 1 249 ? -5.777 1.816 24.145 1.00 92.19 249 ARG A N 1
ATOM 1918 C CA . ARG A 1 249 ? -6.889 1.877 23.184 1.00 92.19 249 ARG A CA 1
ATOM 1919 C C . ARG A 1 249 ? -6.791 3.081 22.253 1.00 92.19 249 ARG A C 1
ATOM 1921 O O . ARG A 1 249 ? -7.079 2.960 21.063 1.00 92.19 249 ARG A O 1
ATOM 1928 N N . ASP A 1 250 ? -6.447 4.243 22.792 1.00 92.88 250 ASP A N 1
ATOM 1929 C CA . ASP A 1 250 ? -6.343 5.472 22.011 1.00 92.88 250 ASP A CA 1
ATOM 1930 C C . ASP A 1 250 ? -5.114 5.429 21.080 1.00 92.88 250 ASP A C 1
ATOM 1932 O O . ASP A 1 250 ? -5.148 5.996 19.990 1.00 92.88 250 ASP A O 1
ATOM 1936 N N . GLU A 1 251 ? -4.050 4.712 21.455 1.00 93.81 251 GLU A N 1
ATOM 1937 C CA . GLU A 1 251 ? -2.926 4.360 20.577 1.00 93.81 251 GLU A CA 1
ATOM 1938 C C . GLU A 1 251 ? -3.365 3.438 19.427 1.00 93.81 251 GLU A C 1
ATOM 1940 O O . GLU A 1 251 ? -3.141 3.770 18.266 1.00 93.81 251 GLU A O 1
ATOM 1945 N N . LEU A 1 252 ? -4.081 2.340 19.714 1.00 93.31 252 LEU A N 1
ATOM 1946 C CA . LEU A 1 252 ? -4.649 1.454 18.682 1.00 93.31 252 LEU A CA 1
ATOM 1947 C C . LEU A 1 252 ? -5.518 2.202 17.676 1.00 93.31 252 LEU A C 1
ATOM 1949 O O . LEU A 1 252 ? -5.441 1.962 16.472 1.00 93.31 252 LEU A O 1
ATOM 1953 N N . ARG A 1 253 ? -6.367 3.102 18.178 1.00 93.88 253 ARG A N 1
ATOM 1954 C CA . ARG A 1 253 ? -7.234 3.916 17.334 1.00 93.88 253 ARG A CA 1
ATOM 1955 C C . ARG A 1 253 ? -6.419 4.827 16.421 1.00 93.88 253 ARG A C 1
ATOM 1957 O O . ARG A 1 253 ? -6.717 4.878 15.236 1.00 93.88 253 ARG A O 1
ATOM 1964 N N . ARG A 1 254 ? -5.385 5.489 16.951 1.00 95.75 254 ARG A N 1
ATOM 1965 C CA . ARG A 1 254 ? -4.473 6.324 16.155 1.00 95.75 254 ARG A CA 1
ATOM 1966 C C . ARG A 1 254 ? -3.787 5.517 15.055 1.00 95.75 254 ARG A C 1
ATOM 1968 O O . ARG A 1 254 ? -3.858 5.924 13.905 1.00 95.75 254 ARG A O 1
ATOM 1975 N N . LEU A 1 255 ? -3.231 4.350 15.384 1.00 95.62 255 LEU A N 1
ATOM 1976 C CA . LEU A 1 255 ? -2.587 3.459 14.409 1.00 95.62 255 LEU A CA 1
ATOM 1977 C C . LEU A 1 255 ? -3.559 2.989 13.315 1.00 95.62 255 LEU A C 1
ATOM 1979 O O . LEU A 1 255 ? -3.201 2.958 12.139 1.00 95.62 255 LEU A O 1
ATOM 1983 N N . ARG A 1 256 ? -4.803 2.644 13.682 1.00 94.62 256 ARG A N 1
ATOM 1984 C CA . ARG A 1 256 ? -5.853 2.288 12.714 1.00 94.62 256 ARG A CA 1
ATOM 1985 C C . ARG A 1 256 ? -6.195 3.463 11.803 1.00 94.62 256 ARG A C 1
ATOM 1987 O O . ARG A 1 256 ? -6.270 3.279 10.591 1.00 94.62 256 ARG A O 1
ATOM 1994 N N . ASP A 1 257 ? -6.448 4.633 12.382 1.00 95.19 257 ASP A N 1
ATOM 1995 C CA . ASP A 1 257 ? -6.861 5.822 11.637 1.00 95.19 257 ASP A CA 1
ATOM 1996 C C . ASP A 1 257 ? -5.739 6.275 10.683 1.00 95.19 257 ASP A C 1
ATOM 1998 O O . ASP A 1 257 ? -6.015 6.564 9.519 1.00 95.19 257 ASP A O 1
ATOM 2002 N N . GLU A 1 258 ? -4.480 6.238 11.137 1.00 96.06 258 GLU A N 1
ATOM 2003 C CA . GLU A 1 258 ? -3.282 6.524 10.339 1.00 96.06 258 GLU A CA 1
ATOM 2004 C C . GLU A 1 258 ? -3.141 5.554 9.160 1.00 96.06 258 GLU A C 1
ATOM 2006 O O . GLU A 1 258 ? -3.143 5.980 8.003 1.00 96.06 258 GLU A O 1
ATOM 2011 N N . LEU A 1 259 ? -3.091 4.244 9.427 1.00 96.00 259 LEU A N 1
ATOM 2012 C CA . LEU A 1 259 ? -2.896 3.253 8.369 1.00 96.00 259 LEU A CA 1
ATOM 2013 C C . LEU A 1 259 ? -4.062 3.242 7.378 1.00 96.00 259 LEU A C 1
ATOM 2015 O O . LEU A 1 259 ? -3.845 3.124 6.176 1.00 96.00 259 LEU A O 1
ATOM 2019 N N . ASN A 1 260 ? -5.304 3.385 7.842 1.00 95.31 260 ASN A N 1
ATOM 2020 C CA . ASN A 1 260 ? -6.458 3.420 6.947 1.00 95.31 260 ASN A CA 1
ATOM 2021 C C . ASN A 1 260 ? -6.460 4.677 6.061 1.00 95.31 260 ASN A C 1
ATOM 2023 O O . ASN A 1 260 ? -6.823 4.602 4.885 1.00 95.31 260 ASN A O 1
ATOM 2027 N N . ALA A 1 261 ? -6.047 5.829 6.603 1.00 95.62 261 ALA A N 1
ATOM 2028 C CA . ALA A 1 261 ? -5.888 7.053 5.824 1.00 95.62 261 ALA A CA 1
ATOM 2029 C C . ALA A 1 261 ? -4.800 6.895 4.754 1.00 95.62 261 ALA A C 1
ATOM 2031 O O . ALA A 1 261 ? -5.020 7.265 3.598 1.00 95.62 261 ALA A O 1
ATOM 2032 N N . GLU A 1 262 ? -3.672 6.283 5.111 1.00 96.25 262 GLU A N 1
ATOM 2033 C CA . GLU A 1 262 ? -2.576 6.056 4.176 1.00 96.25 262 GLU A CA 1
ATOM 2034 C C . GLU A 1 262 ? -2.924 5.015 3.105 1.00 96.25 262 GLU A C 1
ATOM 2036 O O . GLU A 1 262 ? -2.703 5.266 1.923 1.00 96.25 262 GLU A O 1
ATOM 2041 N N . LEU A 1 263 ? -3.566 3.896 3.461 1.00 95.81 263 LEU A N 1
ATOM 2042 C CA . LEU A 1 263 ? -4.060 2.916 2.485 1.00 95.81 263 LEU A CA 1
ATOM 2043 C C . LEU A 1 263 ? -5.060 3.552 1.514 1.00 95.81 263 LEU A C 1
ATOM 2045 O O . LEU A 1 263 ? -5.023 3.275 0.315 1.00 95.81 263 LEU A O 1
ATOM 2049 N N . ARG A 1 264 ? -5.923 4.456 1.995 1.00 95.50 264 ARG A N 1
ATOM 2050 C CA . ARG A 1 264 ? -6.827 5.220 1.128 1.00 95.50 264 ARG A CA 1
ATOM 2051 C C . ARG A 1 264 ? -6.052 6.120 0.167 1.00 95.50 264 ARG A C 1
ATOM 2053 O O . ARG A 1 264 ? -6.365 6.130 -1.022 1.00 95.50 264 ARG A O 1
ATOM 2060 N N . ALA A 1 265 ? -5.056 6.861 0.650 1.00 95.25 265 ALA A N 1
ATOM 2061 C CA . ALA A 1 265 ? -4.225 7.724 -0.188 1.00 95.25 265 ALA A CA 1
ATOM 2062 C C . ALA A 1 265 ? -3.433 6.917 -1.234 1.00 95.25 265 ALA A C 1
ATOM 2064 O O . ALA A 1 265 ? -3.442 7.261 -2.419 1.00 95.25 265 ALA A O 1
ATOM 2065 N N . PHE A 1 266 ? -2.836 5.801 -0.818 1.00 95.94 266 PHE A N 1
ATOM 2066 C CA . PHE A 1 266 ? -2.140 4.859 -1.687 1.00 95.94 266 PHE A CA 1
ATOM 2067 C C . PHE A 1 266 ? -3.065 4.300 -2.770 1.00 95.94 266 PHE A C 1
ATOM 2069 O O . PHE A 1 266 ? -2.744 4.392 -3.953 1.00 95.94 266 PHE A O 1
ATOM 2076 N N . MET A 1 267 ? -4.253 3.804 -2.408 1.00 96.25 267 MET A N 1
ATOM 2077 C CA . MET A 1 267 ? -5.205 3.248 -3.376 1.00 96.25 267 MET A CA 1
ATOM 2078 C C . MET A 1 267 ? -5.754 4.305 -4.345 1.00 96.25 267 MET A C 1
ATOM 2080 O O . MET A 1 267 ? -5.995 3.990 -5.514 1.00 96.25 267 MET A O 1
ATOM 2084 N N . LYS A 1 268 ? -5.912 5.559 -3.895 1.00 95.38 268 LYS A N 1
ATOM 2085 C CA . LYS A 1 268 ? -6.285 6.690 -4.761 1.00 95.38 268 LYS A CA 1
ATOM 2086 C C . LYS A 1 268 ? -5.216 7.020 -5.796 1.00 95.38 268 LYS A C 1
ATOM 2088 O O . LYS A 1 268 ? -5.586 7.336 -6.917 1.00 95.38 268 LYS A O 1
ATOM 2093 N N . CYS A 1 269 ? -3.936 6.934 -5.435 1.00 95.19 269 CYS A N 1
ATOM 2094 C CA . CYS A 1 269 ? -2.821 7.076 -6.379 1.00 95.19 269 CYS A CA 1
ATOM 2095 C C . CYS A 1 269 ? -2.704 5.842 -7.293 1.00 95.19 269 CYS A C 1
ATOM 2097 O O . CYS A 1 269 ? -2.431 5.944 -8.488 1.00 95.19 269 CYS A O 1
ATOM 2099 N N . PHE A 1 270 ? -2.944 4.652 -6.742 1.00 96.25 270 PHE A N 1
ATOM 2100 C CA . PHE A 1 270 ? -2.808 3.393 -7.461 1.00 96.25 270 PHE A CA 1
ATOM 2101 C C . PHE A 1 270 ? -3.838 3.225 -8.578 1.00 96.25 270 PHE A C 1
ATOM 2103 O O . PHE A 1 270 ? -3.468 2.926 -9.713 1.00 96.25 270 PHE A O 1
ATOM 2110 N N . PHE A 1 271 ? -5.132 3.374 -8.285 1.00 96.56 271 PHE A N 1
ATOM 2111 C CA . PHE A 1 271 ? -6.171 2.927 -9.216 1.00 96.56 271 PHE A CA 1
ATOM 2112 C C . PHE A 1 271 ? -6.149 3.647 -10.578 1.00 96.56 271 PHE A C 1
ATOM 2114 O O . PHE A 1 271 ? -6.193 2.965 -11.609 1.00 96.56 271 PHE A O 1
ATOM 2121 N N . PRO A 1 272 ? -6.046 4.989 -10.652 1.00 96.31 272 PRO A N 1
ATOM 2122 C CA . PRO A 1 272 ? -6.026 5.692 -11.935 1.00 96.31 272 PRO A CA 1
ATOM 2123 C C . PRO A 1 272 ? -4.764 5.375 -12.748 1.00 96.31 272 PRO A C 1
ATOM 2125 O O . PRO A 1 272 ? -4.825 5.275 -13.979 1.00 96.31 272 PRO A O 1
ATOM 2128 N N . ARG A 1 273 ? -3.638 5.136 -12.065 1.00 96.19 273 ARG A N 1
ATOM 2129 C CA . ARG A 1 273 ? -2.374 4.670 -12.655 1.00 96.19 273 ARG A CA 1
ATOM 2130 C C . ARG A 1 273 ? -2.467 3.257 -13.195 1.00 96.19 273 ARG A C 1
ATOM 2132 O O . ARG A 1 273 ? -2.064 3.019 -14.330 1.00 96.19 273 ARG A O 1
ATOM 2139 N N . TYR A 1 274 ? -3.060 2.347 -12.430 1.00 96.38 274 TYR A N 1
ATOM 2140 C CA . TYR A 1 274 ? -3.320 0.981 -12.865 1.00 96.38 274 TYR A CA 1
ATOM 2141 C C . TYR A 1 274 ? -4.215 0.958 -14.103 1.00 96.38 274 TYR A C 1
ATOM 2143 O O . TYR A 1 274 ? -3.909 0.296 -15.092 1.00 96.38 274 TYR A O 1
ATOM 2151 N N . LEU A 1 275 ? -5.283 1.754 -14.101 1.00 96.06 275 LEU A N 1
ATOM 2152 C CA . LEU A 1 275 ? -6.172 1.848 -15.250 1.00 96.06 275 LEU A CA 1
ATOM 2153 C C . LEU A 1 275 ? -5.471 2.461 -16.472 1.00 96.06 275 LEU A C 1
ATOM 2155 O O . LEU A 1 275 ? -5.654 1.976 -17.587 1.00 96.06 275 LEU A O 1
ATOM 2159 N N . THR A 1 276 ? -4.639 3.488 -16.277 1.00 95.50 276 THR A N 1
ATOM 2160 C CA . THR A 1 276 ? -3.802 4.069 -17.343 1.00 95.50 276 THR A CA 1
ATOM 2161 C C . THR A 1 276 ? -2.845 3.029 -17.916 1.00 95.50 276 THR A C 1
ATOM 2163 O O . THR A 1 276 ? -2.773 2.872 -19.132 1.00 95.50 276 THR A O 1
ATOM 2166 N N . TYR A 1 277 ? -2.183 2.265 -17.052 1.00 95.06 277 TYR A N 1
ATOM 2167 C CA . TYR A 1 277 ? -1.291 1.178 -17.431 1.00 95.06 277 TYR A CA 1
ATOM 2168 C C . TYR A 1 277 ? -2.001 0.109 -18.269 1.00 95.06 277 TYR A C 1
ATOM 2170 O O . TYR A 1 277 ? -1.556 -0.194 -19.374 1.00 95.06 277 TYR A O 1
ATOM 2178 N N . VAL A 1 278 ? -3.153 -0.395 -17.815 1.00 94.56 278 VAL A N 1
ATOM 2179 C CA . VAL A 1 278 ? -3.949 -1.385 -18.562 1.00 94.56 278 VAL A CA 1
ATOM 2180 C C . VAL A 1 278 ? -4.358 -0.851 -19.940 1.00 94.56 278 VAL A C 1
ATOM 2182 O O . VAL A 1 278 ? -4.336 -1.587 -20.926 1.00 94.56 278 VAL A O 1
ATOM 2185 N N . LEU A 1 279 ? -4.679 0.441 -20.056 1.00 93.06 279 LEU A N 1
ATOM 2186 C CA . LEU A 1 279 ? -5.023 1.061 -21.341 1.00 93.06 279 LEU A CA 1
ATOM 2187 C C . LEU A 1 279 ? -3.856 1.122 -22.337 1.00 93.06 279 LEU A C 1
ATOM 2189 O O . LEU A 1 279 ? -4.115 1.170 -23.542 1.00 93.06 279 LEU A O 1
ATOM 2193 N N . GLN A 1 280 ? -2.609 1.102 -21.858 1.00 91.81 280 GLN A N 1
ATOM 2194 C CA . GLN A 1 280 ? -1.398 1.047 -22.687 1.00 91.81 280 GLN A CA 1
ATOM 2195 C C . GLN A 1 280 ? -1.042 -0.381 -23.137 1.00 91.81 280 GLN A C 1
ATOM 2197 O O . GLN A 1 280 ? -0.180 -0.557 -23.999 1.00 91.81 280 GLN A O 1
ATOM 2202 N N . GLN A 1 281 ? -1.689 -1.404 -22.571 1.00 91.56 281 GLN A N 1
ATOM 2203 C CA . GLN A 1 281 ? -1.490 -2.802 -22.958 1.00 91.56 281 GLN A CA 1
ATOM 2204 C C . GLN A 1 281 ? -2.293 -3.172 -24.212 1.00 91.56 281 GLN A C 1
ATOM 2206 O O . GLN A 1 281 ? -3.156 -2.424 -24.679 1.00 91.56 281 GLN A O 1
ATOM 2211 N N . SER A 1 282 ? -2.035 -4.361 -24.762 1.00 90.56 282 SER A N 1
ATOM 2212 C CA . SER A 1 282 ? -2.752 -4.872 -25.935 1.00 90.56 282 SER A CA 1
ATOM 2213 C C . SER A 1 282 ? -4.266 -4.998 -25.695 1.00 90.56 282 SER A C 1
ATOM 2215 O O . SER A 1 282 ? -4.733 -5.221 -24.576 1.00 90.56 282 SER A O 1
ATOM 2217 N N . LYS A 1 283 ? -5.069 -4.912 -26.766 1.00 90.88 283 LYS A N 1
ATOM 2218 C CA . LYS A 1 283 ? -6.533 -5.065 -26.669 1.00 90.88 283 LYS A CA 1
ATOM 2219 C C . LYS A 1 283 ? -6.966 -6.430 -26.136 1.00 90.88 283 LYS A C 1
ATOM 2221 O O . LYS A 1 283 ? -7.952 -6.498 -25.407 1.00 90.88 283 LYS A O 1
ATOM 2226 N N . ALA A 1 284 ? -6.217 -7.485 -26.456 1.00 90.88 284 ALA A N 1
ATOM 2227 C CA . ALA A 1 284 ? -6.451 -8.819 -25.913 1.00 90.88 284 ALA A CA 1
ATOM 2228 C C . ALA A 1 284 ? -6.301 -8.827 -24.384 1.00 90.88 284 ALA A C 1
ATOM 2230 O O . ALA A 1 284 ? -7.198 -9.294 -23.687 1.00 90.88 284 ALA A O 1
ATOM 2231 N N . ARG A 1 285 ? -5.233 -8.211 -23.858 1.00 90.75 285 ARG A N 1
ATOM 2232 C CA . ARG A 1 285 ? -4.999 -8.113 -22.412 1.00 90.75 285 ARG A CA 1
ATOM 2233 C C . ARG A 1 285 ? -6.044 -7.249 -21.704 1.00 90.75 285 ARG A C 1
ATOM 2235 O O . ARG A 1 285 ? -6.544 -7.629 -20.650 1.00 90.75 285 ARG A O 1
ATOM 2242 N N . GLN A 1 286 ? -6.439 -6.126 -22.307 1.00 92.75 286 GLN A N 1
ATOM 2243 C CA . GLN A 1 286 ? -7.533 -5.288 -21.789 1.00 92.75 286 GLN A CA 1
ATOM 2244 C C . GLN A 1 286 ? -8.844 -6.081 -21.648 1.00 92.75 286 GLN A C 1
ATOM 2246 O O . GLN A 1 286 ? -9.577 -5.906 -20.674 1.00 92.75 286 GLN A O 1
ATOM 2251 N N . HIS A 1 287 ? -9.142 -6.951 -22.619 1.00 91.56 287 HIS A N 1
ATOM 2252 C CA . HIS A 1 287 ? -10.319 -7.816 -22.586 1.00 91.56 287 HIS A CA 1
ATOM 2253 C C . HIS A 1 287 ? -10.198 -8.916 -21.524 1.00 91.56 287 HIS A C 1
ATOM 2255 O O . HIS A 1 287 ? -11.151 -9.141 -20.786 1.00 91.56 287 HIS A O 1
ATOM 2261 N N . GLU A 1 288 ? -9.034 -9.560 -21.411 1.00 92.94 288 GLU A N 1
ATOM 2262 C CA . GLU A 1 288 ? -8.742 -10.580 -20.393 1.00 92.94 288 GLU A CA 1
ATOM 2263 C C . GLU A 1 288 ? -8.925 -10.043 -18.966 1.00 92.94 288 GLU A C 1
ATOM 2265 O O . GLU A 1 288 ? -9.550 -10.691 -18.132 1.00 92.94 288 GLU A O 1
ATOM 2270 N N . LEU A 1 289 ? -8.466 -8.816 -18.702 1.00 92.94 289 LEU A N 1
ATOM 2271 C CA . LEU A 1 289 ? -8.663 -8.144 -17.415 1.00 92.94 289 LEU A CA 1
ATOM 2272 C C . LEU A 1 289 ? -10.113 -7.678 -17.197 1.00 92.94 289 LEU A C 1
ATOM 2274 O O . LEU A 1 289 ? -10.442 -7.183 -16.12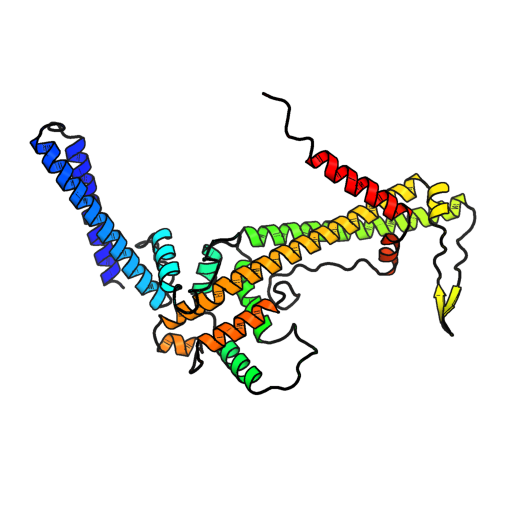4 1.00 92.94 289 LEU A O 1
ATOM 2278 N N . GLY A 1 290 ? -11.004 -7.821 -18.179 1.00 92.81 290 GLY A N 1
ATOM 2279 C CA . GLY A 1 290 ? -12.422 -7.498 -18.037 1.00 92.81 290 GLY A CA 1
ATOM 2280 C C . GLY A 1 290 ? -12.757 -6.008 -18.145 1.00 92.81 290 GLY A C 1
ATOM 2281 O O . GLY A 1 290 ? -13.833 -5.598 -17.721 1.00 92.81 290 GLY A O 1
ATOM 2282 N N . LEU A 1 291 ? -11.889 -5.176 -18.739 1.00 88.69 291 LEU A N 1
ATOM 2283 C CA . LEU A 1 291 ? -12.184 -3.747 -18.946 1.00 88.69 291 LEU A CA 1
ATOM 2284 C C . LEU A 1 291 ? -13.387 -3.531 -19.896 1.00 88.69 291 LEU A C 1
ATOM 2286 O O . LEU A 1 291 ? -14.079 -2.509 -19.833 1.00 88.69 291 LEU A O 1
ATOM 2290 N N . GLY A 1 292 ? -13.678 -4.527 -20.743 1.00 77.44 292 GLY A N 1
ATOM 2291 C CA . GLY A 1 292 ? -14.863 -4.577 -21.597 1.00 77.44 292 GLY A CA 1
ATOM 2292 C C . GLY A 1 292 ? -15.041 -3.320 -22.457 1.00 77.44 292 GLY A C 1
ATOM 2293 O O . GLY A 1 292 ? -14.077 -2.716 -22.924 1.00 77.44 292 GLY A O 1
ATOM 2294 N N . ARG A 1 293 ? -16.297 -2.901 -22.669 1.00 78.25 293 ARG A N 1
ATOM 2295 C CA . ARG A 1 293 ? -16.650 -1.628 -23.338 1.00 78.25 293 ARG A CA 1
ATOM 2296 C C . ARG A 1 293 ? -16.853 -0.468 -22.349 1.00 78.25 293 ARG A C 1
ATOM 2298 O O . ARG A 1 293 ? -17.523 0.513 -22.679 1.00 78.25 293 ARG A O 1
ATOM 2305 N N . CYS A 1 294 ? -16.343 -0.582 -21.123 1.00 82.25 294 CYS A N 1
ATOM 2306 C CA . CYS A 1 294 ? -16.518 0.456 -20.112 1.00 82.25 294 CYS A CA 1
ATOM 2307 C C . CYS A 1 294 ? -15.729 1.721 -20.479 1.00 82.25 294 CYS A C 1
ATOM 2309 O O . CYS A 1 294 ? -14.634 1.647 -21.034 1.00 82.25 294 CYS A O 1
ATOM 2311 N N . LYS A 1 295 ? -16.279 2.902 -20.166 1.00 91.31 295 LYS A N 1
ATOM 2312 C CA . LYS A 1 295 ? -15.540 4.165 -20.309 1.00 91.31 295 LYS A CA 1
ATOM 2313 C C . LYS A 1 295 ? -14.551 4.280 -19.138 1.00 91.31 295 LYS A C 1
ATOM 2315 O O . LYS A 1 295 ? -15.019 4.413 -18.005 1.00 91.31 295 LYS A O 1
ATOM 2320 N N . PRO A 1 296 ? -13.226 4.312 -19.366 1.00 92.62 296 PRO A N 1
ATOM 2321 C CA . PRO A 1 296 ? -12.248 4.267 -18.278 1.00 92.62 296 PRO A CA 1
ATOM 2322 C C . PRO A 1 296 ? -12.386 5.412 -17.271 1.00 92.62 296 PRO A C 1
ATOM 2324 O O . PRO A 1 296 ? -12.296 5.190 -16.072 1.00 92.62 296 PRO A O 1
ATOM 2327 N N . GLN A 1 297 ? -12.705 6.627 -17.729 1.00 93.06 297 GLN A N 1
ATOM 2328 C CA . GLN A 1 297 ? -12.912 7.779 -16.839 1.00 93.06 297 GLN A CA 1
ATOM 2329 C C . GLN A 1 297 ? -14.062 7.553 -15.849 1.00 93.06 297 GLN A C 1
ATOM 2331 O O . GLN A 1 297 ? -14.029 8.067 -14.734 1.00 93.06 297 GLN A O 1
ATOM 2336 N N . ARG A 1 298 ? -15.090 6.800 -16.261 1.00 92.31 298 ARG A N 1
ATOM 2337 C CA . ARG A 1 298 ? -16.245 6.498 -15.412 1.00 92.31 298 ARG A CA 1
ATOM 2338 C C . ARG A 1 298 ? -15.895 5.462 -14.359 1.00 92.31 298 ARG A C 1
ATOM 2340 O O . ARG A 1 298 ? -16.134 5.715 -13.187 1.00 92.31 298 ARG A O 1
ATOM 2347 N N . LEU A 1 299 ? -15.268 4.360 -14.774 1.00 94.81 299 LEU A N 1
ATOM 2348 C CA . LEU A 1 299 ? -14.773 3.343 -13.846 1.00 94.81 299 LEU A CA 1
ATOM 2349 C C . LEU A 1 299 ? -13.815 3.958 -12.819 1.00 94.81 299 LEU A C 1
ATOM 2351 O O . LEU A 1 299 ? -13.946 3.701 -11.629 1.00 94.81 299 LEU A O 1
ATOM 2355 N N . CYS A 1 300 ? -12.904 4.821 -13.279 1.00 95.50 300 CYS A N 1
ATOM 2356 C CA . CYS A 1 300 ? -11.987 5.570 -12.426 1.00 95.50 300 CYS A CA 1
ATOM 2357 C C . CYS A 1 300 ? -12.726 6.366 -11.350 1.00 95.50 300 CYS A C 1
ATOM 2359 O O . CYS A 1 300 ? -12.441 6.207 -10.170 1.00 95.50 300 CYS A O 1
ATOM 2361 N N . ARG A 1 301 ? -13.705 7.186 -11.745 1.00 94.38 301 ARG A N 1
ATOM 2362 C CA . ARG A 1 301 ? -14.486 7.995 -10.804 1.00 94.38 301 ARG A CA 1
ATOM 2363 C C . ARG A 1 301 ? -15.247 7.134 -9.799 1.00 94.38 301 ARG A C 1
ATOM 2365 O O . ARG A 1 301 ? -15.133 7.376 -8.605 1.00 94.38 301 ARG A O 1
ATOM 2372 N N . TYR A 1 302 ? -15.957 6.116 -10.285 1.00 93.75 302 TYR A N 1
ATOM 2373 C CA . TYR A 1 302 ? -16.701 5.185 -9.440 1.00 93.75 302 TYR A CA 1
ATOM 2374 C C . TYR A 1 302 ? -15.793 4.553 -8.381 1.00 93.75 302 TYR A C 1
ATOM 2376 O O . TYR A 1 302 ? -16.099 4.592 -7.195 1.00 93.75 302 TYR A O 1
ATOM 2384 N N . VAL A 1 303 ? -14.639 4.014 -8.782 1.00 95.25 303 VAL A N 1
ATOM 2385 C CA . VAL A 1 303 ? -13.739 3.351 -7.834 1.00 95.25 303 VAL A CA 1
ATOM 2386 C C . VAL A 1 303 ? -13.108 4.337 -6.852 1.00 95.25 303 VAL A C 1
ATOM 2388 O O . VAL A 1 303 ? -12.991 3.998 -5.678 1.00 95.25 303 VAL A O 1
ATOM 2391 N N . LEU A 1 304 ? -12.764 5.556 -7.275 1.00 94.69 304 LEU A N 1
ATOM 2392 C CA . LEU A 1 304 ? -12.264 6.589 -6.360 1.00 94.69 304 LEU A CA 1
ATOM 2393 C C . LEU A 1 304 ? -13.297 6.946 -5.278 1.00 94.69 304 LEU A C 1
ATOM 2395 O O . LEU A 1 304 ? -12.943 7.009 -4.102 1.00 94.69 304 LEU A O 1
ATOM 2399 N N . GLU A 1 305 ? -14.576 7.077 -5.643 1.00 92.88 305 GLU A N 1
ATOM 2400 C CA . GLU A 1 305 ? -15.667 7.283 -4.677 1.00 92.88 305 GLU A CA 1
ATOM 2401 C C . GLU A 1 305 ? -15.814 6.094 -3.713 1.00 92.88 305 GLU A C 1
ATOM 2403 O O . GLU A 1 305 ? -16.065 6.275 -2.519 1.00 92.88 305 GLU A O 1
ATOM 2408 N N . GLN A 1 306 ? -15.621 4.864 -4.202 1.00 93.50 306 GLN A N 1
ATOM 2409 C CA . GLN A 1 306 ? -15.637 3.675 -3.348 1.00 93.50 306 GLN A CA 1
ATOM 2410 C C . GLN A 1 306 ? -14.433 3.637 -2.400 1.00 93.50 306 GLN A C 1
ATOM 2412 O O . GLN A 1 306 ? -14.613 3.312 -1.228 1.00 93.50 306 GLN A O 1
ATOM 2417 N N . ILE A 1 307 ? -13.232 4.005 -2.859 1.00 94.81 307 ILE A N 1
ATOM 2418 C CA . ILE A 1 307 ? -12.019 4.102 -2.028 1.00 94.81 307 ILE A CA 1
ATOM 2419 C C . ILE A 1 307 ? -12.235 5.091 -0.874 1.00 94.81 307 ILE A C 1
ATOM 2421 O O . ILE A 1 307 ? -11.882 4.790 0.267 1.00 94.81 307 ILE A O 1
ATOM 2425 N N . ASP A 1 308 ? -12.882 6.229 -1.136 1.00 92.00 308 ASP A N 1
ATOM 2426 C CA . ASP A 1 308 ? -13.215 7.216 -0.102 1.00 92.00 308 ASP A CA 1
ATOM 2427 C C . ASP A 1 308 ? -14.085 6.654 1.022 1.00 92.00 308 ASP A C 1
ATOM 2429 O O . ASP A 1 308 ? -13.877 6.961 2.195 1.00 92.00 308 ASP A O 1
ATOM 2433 N N . ARG A 1 309 ? -15.018 5.770 0.670 1.00 90.19 309 ARG A N 1
ATOM 2434 C CA . ARG A 1 309 ? -15.954 5.138 1.609 1.00 90.19 309 ARG A CA 1
ATOM 2435 C C . ARG A 1 309 ? -15.485 3.769 2.101 1.00 90.19 309 ARG A C 1
ATOM 2437 O O . ARG A 1 309 ? -16.254 3.062 2.758 1.00 90.19 309 ARG A O 1
ATOM 2444 N N . THR A 1 310 ? -14.280 3.341 1.731 1.00 90.56 310 THR A N 1
ATOM 2445 C CA . THR A 1 310 ? -13.729 2.053 2.156 1.00 90.56 310 THR A CA 1
ATOM 2446 C C . THR A 1 310 ? -12.972 2.238 3.462 1.00 90.56 310 THR A C 1
ATOM 2448 O O . THR A 1 310 ? -12.086 3.088 3.574 1.00 90.56 310 THR A O 1
ATOM 2451 N N . ASP A 1 311 ? -13.325 1.422 4.449 1.00 90.69 311 ASP A N 1
ATOM 2452 C CA . ASP A 1 311 ? -12.424 1.071 5.539 1.00 90.69 311 ASP A CA 1
ATOM 2453 C C . ASP A 1 311 ? -11.643 -0.181 5.122 1.00 90.69 311 ASP A C 1
ATOM 2455 O O . ASP A 1 311 ? -12.232 -1.244 4.886 1.00 90.69 311 ASP A O 1
ATOM 2459 N N . PHE A 1 312 ? -10.331 -0.015 4.957 1.00 91.31 312 PHE A N 1
ATOM 2460 C CA . PHE A 1 312 ? -9.415 -1.040 4.472 1.00 91.31 312 PHE A CA 1
ATOM 2461 C C . PHE A 1 312 ? -9.007 -2.047 5.547 1.00 91.31 312 PHE A C 1
ATOM 2463 O O . PHE A 1 312 ? -8.479 -3.101 5.202 1.00 91.31 312 PHE A O 1
ATOM 2470 N N . LEU A 1 313 ? -9.276 -1.742 6.820 1.00 89.75 313 LEU A N 1
ATOM 2471 C CA . LEU A 1 313 ? -8.831 -2.521 7.975 1.00 89.75 313 LEU A CA 1
ATOM 2472 C C . LEU A 1 313 ? -9.972 -3.303 8.642 1.00 89.75 313 LEU A C 1
ATOM 2474 O O . LEU A 1 313 ? -9.819 -3.775 9.772 1.00 89.75 313 LEU A O 1
ATOM 2478 N N . LEU A 1 314 ? -11.128 -3.418 7.973 1.00 80.81 314 LEU A N 1
ATOM 2479 C CA . LEU A 1 314 ? -12.266 -4.162 8.508 1.00 80.81 314 LEU A CA 1
ATOM 2480 C C . LEU A 1 314 ? -11.989 -5.667 8.577 1.00 80.81 314 LEU A C 1
ATOM 2482 O O . LEU A 1 314 ? -11.495 -6.246 7.601 1.00 80.81 314 LEU A O 1
ATOM 2486 N N . PRO A 1 315 ? -12.446 -6.326 9.656 1.00 63.06 315 PRO A N 1
ATOM 2487 C CA . PRO A 1 315 ? -12.346 -7.767 9.779 1.00 63.06 315 PRO A CA 1
ATOM 2488 C C . PRO A 1 315 ? -13.075 -8.470 8.629 1.00 63.06 315 PRO A C 1
ATOM 2490 O O . PRO A 1 315 ? -14.200 -8.104 8.274 1.00 63.06 315 PRO A O 1
ATOM 2493 N N . ARG A 1 316 ? -12.448 -9.516 8.073 1.00 60.03 316 ARG A N 1
ATOM 2494 C CA . ARG A 1 316 ? -12.968 -10.377 6.981 1.00 60.03 316 ARG A CA 1
ATOM 2495 C C . ARG A 1 316 ? -13.023 -9.748 5.584 1.00 60.03 316 ARG A C 1
ATOM 2497 O O . ARG A 1 316 ? -13.491 -10.401 4.651 1.00 60.03 316 ARG A O 1
ATOM 2504 N N . GLY A 1 317 ? -12.560 -8.511 5.412 1.00 55.72 317 GLY A N 1
ATOM 2505 C CA . GLY A 1 317 ? -12.536 -7.839 4.110 1.00 55.72 317 GLY A CA 1
ATOM 2506 C C . GLY A 1 317 ? -11.220 -7.999 3.331 1.00 55.72 317 GLY A C 1
ATOM 2507 O O . GLY A 1 317 ? -11.217 -7.852 2.110 1.00 55.72 317 GLY A O 1
ATOM 2508 N N . GLY A 1 318 ? -10.124 -8.330 4.020 1.00 60.69 318 GLY A N 1
ATOM 2509 C CA . GLY A 1 318 ? -8.761 -8.543 3.514 1.00 60.69 318 GLY A CA 1
ATOM 2510 C C . GLY A 1 318 ? -7.866 -9.078 4.644 1.00 60.69 318 GLY A C 1
ATOM 2511 O O . GLY A 1 318 ? -8.353 -9.270 5.751 1.00 60.69 318 GLY A O 1
ATOM 2512 N N . SER A 1 319 ? -6.576 -9.340 4.399 1.00 75.75 319 SER A N 1
ATOM 2513 C CA . SER A 1 319 ? -5.652 -9.823 5.450 1.00 75.75 319 SER A CA 1
ATOM 2514 C C . SER A 1 319 ? -5.102 -8.716 6.363 1.00 75.75 319 SER A C 1
ATOM 2516 O O . SER A 1 319 ? -4.371 -9.013 7.307 1.00 75.75 319 SER A O 1
ATOM 2518 N N . LEU A 1 320 ? -5.408 -7.448 6.068 1.00 84.19 320 LEU A N 1
ATOM 2519 C CA . LEU A 1 320 ? -5.044 -6.297 6.891 1.00 84.19 320 LEU A CA 1
ATOM 2520 C C . LEU A 1 320 ? -6.160 -6.026 7.898 1.00 84.19 320 LEU A C 1
ATOM 2522 O O . LEU A 1 320 ? -7.262 -5.649 7.510 1.00 84.19 320 LEU A O 1
ATOM 2526 N N . GLU A 1 321 ? -5.867 -6.204 9.185 1.00 86.75 321 GLU A N 1
ATOM 2527 C CA . GLU A 1 321 ? -6.846 -6.027 10.256 1.00 86.75 321 GLU A CA 1
ATOM 2528 C C . GLU A 1 321 ? -6.202 -5.321 11.457 1.00 86.75 321 GLU A C 1
ATOM 2530 O O . GLU A 1 321 ? -5.156 -5.741 11.959 1.00 86.75 321 GLU A O 1
ATOM 2535 N N . ILE A 1 322 ? -6.851 -4.253 11.931 1.00 87.94 322 ILE A N 1
ATOM 2536 C CA . ILE A 1 322 ? -6.577 -3.626 13.230 1.00 87.94 322 ILE A CA 1
ATOM 2537 C C . ILE A 1 322 ? -7.913 -3.493 13.956 1.00 87.94 322 ILE A C 1
ATOM 2539 O O . ILE A 1 322 ? -8.664 -2.537 13.747 1.00 87.94 322 ILE A O 1
ATOM 2543 N N . ASP A 1 323 ? -8.219 -4.472 14.807 1.00 84.94 323 ASP A N 1
ATOM 2544 C CA . ASP A 1 323 ? -9.414 -4.426 15.643 1.00 84.94 323 ASP A CA 1
ATOM 2545 C C . ASP A 1 323 ? -9.177 -3.502 16.842 1.00 84.94 323 ASP A C 1
ATOM 2547 O O . ASP A 1 323 ? -8.231 -3.680 17.614 1.00 84.94 323 ASP A O 1
ATOM 2551 N N . VAL A 1 324 ? -10.035 -2.491 16.987 1.00 86.31 324 VAL A N 1
ATOM 2552 C CA . VAL A 1 324 ? -9.982 -1.556 18.113 1.00 86.31 324 VAL A CA 1
ATOM 2553 C C . VAL A 1 324 ? -10.988 -2.036 19.154 1.00 86.31 324 VAL A C 1
ATOM 2555 O O . VAL A 1 324 ? -12.194 -1.806 18.992 1.00 86.31 324 VAL A O 1
ATOM 2558 N N . PRO A 1 325 ? -10.526 -2.662 20.249 1.00 84.50 325 PRO A N 1
ATOM 2559 C CA . PRO A 1 325 ? -11.419 -3.247 21.226 1.00 84.50 325 PRO A CA 1
ATOM 2560 C C . PRO A 1 325 ? -12.268 -2.170 21.905 1.00 84.50 325 PRO A C 1
ATOM 2562 O O . PRO A 1 325 ? -11.860 -1.019 22.131 1.00 84.50 325 PRO A O 1
ATOM 2565 N N . ARG A 1 326 ? -13.498 -2.553 22.249 1.00 84.44 326 ARG A N 1
ATOM 2566 C CA . ARG A 1 326 ? -14.380 -1.726 23.070 1.00 84.44 326 ARG A CA 1
ATOM 2567 C C . ARG A 1 326 ? -14.018 -1.928 24.536 1.00 84.44 326 ARG A C 1
ATOM 2569 O O . ARG A 1 326 ? -13.837 -3.054 24.983 1.00 84.44 326 ARG A O 1
ATOM 2576 N N . ILE A 1 327 ? -13.958 -0.832 25.287 1.00 78.88 327 ILE A N 1
ATOM 2577 C CA . ILE A 1 327 ? -13.975 -0.912 26.750 1.00 78.88 327 ILE A CA 1
ATOM 2578 C C . ILE A 1 327 ? -15.407 -1.307 27.148 1.00 78.88 327 ILE A C 1
ATOM 2580 O O . ILE A 1 327 ? -16.333 -0.648 26.658 1.00 78.88 327 ILE A O 1
ATOM 2584 N N . PRO A 1 328 ? -15.606 -2.343 27.985 1.00 77.75 328 PRO A N 1
ATOM 2585 C CA . PRO A 1 328 ? -16.928 -2.735 28.473 1.00 77.75 328 PRO A CA 1
ATOM 2586 C C . PRO A 1 328 ? -17.704 -1.543 29.039 1.00 77.75 328 PRO A C 1
ATOM 2588 O O . PRO A 1 328 ? -17.114 -0.656 29.660 1.00 77.75 328 PRO A O 1
ATOM 2591 N N . SER A 1 329 ? -19.017 -1.495 28.813 1.00 73.69 329 SER A N 1
ATOM 2592 C CA . SER A 1 329 ? -19.878 -0.367 29.203 1.00 73.69 329 SER A CA 1
ATOM 2593 C C . SER A 1 329 ? -19.780 -0.033 30.689 1.00 73.69 329 SER A C 1
ATOM 2595 O O . SER A 1 329 ? -19.778 1.138 31.064 1.00 73.69 329 SER A O 1
ATOM 2597 N N . GLU A 1 330 ? -19.652 -1.067 31.511 1.00 69.69 330 GLU A N 1
ATOM 2598 C CA . GLU A 1 330 ? -19.573 -1.020 32.968 1.00 69.69 330 GLU A CA 1
ATOM 2599 C C . GLU A 1 330 ? -18.292 -0.303 33.412 1.00 69.69 330 GLU A C 1
ATOM 2601 O O . GLU A 1 330 ? -18.310 0.536 34.309 1.00 69.69 330 GLU A O 1
ATOM 2606 N N . ILE A 1 331 ? -17.191 -0.573 32.709 1.00 75.69 331 ILE A N 1
ATOM 2607 C CA . ILE A 1 331 ? -15.866 0.003 32.954 1.00 75.69 331 ILE A CA 1
ATOM 2608 C C . ILE A 1 331 ? -15.756 1.403 32.327 1.00 75.69 331 ILE A C 1
ATOM 2610 O O . ILE A 1 331 ? -15.129 2.307 32.876 1.00 75.69 331 ILE A O 1
ATOM 2614 N N . ALA A 1 332 ? -16.406 1.634 31.184 1.00 72.06 332 ALA A N 1
ATOM 2615 C CA . ALA A 1 332 ? -16.346 2.903 30.461 1.00 72.06 332 ALA A CA 1
ATOM 2616 C C . ALA A 1 332 ? -16.911 4.092 31.264 1.00 72.06 332 ALA A C 1
ATOM 2618 O O . ALA A 1 332 ? -16.492 5.233 31.037 1.00 72.06 332 ALA A O 1
ATOM 2619 N N . LEU A 1 333 ? -17.819 3.844 32.217 1.00 75.12 333 LEU A N 1
ATOM 2620 C CA . LEU A 1 333 ? -18.347 4.859 33.137 1.00 75.12 333 LEU A CA 1
ATOM 2621 C C . LEU A 1 333 ? -17.254 5.511 33.991 1.00 75.12 333 LEU A C 1
ATOM 2623 O O . LEU A 1 333 ? -17.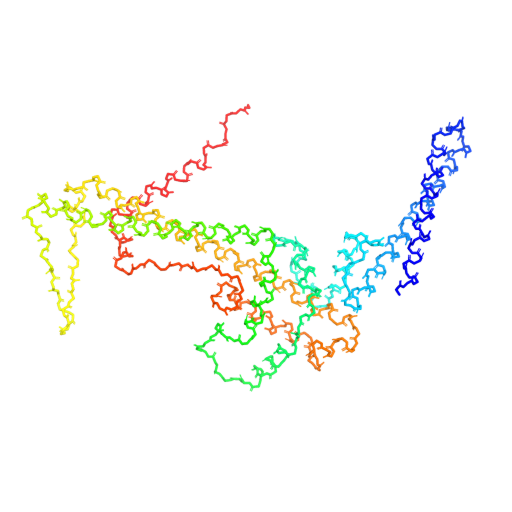378 6.687 34.338 1.00 75.12 333 LEU A O 1
ATOM 2627 N N . PHE A 1 334 ? -16.149 4.804 34.238 1.00 77.50 334 PHE A N 1
ATOM 2628 C CA . PHE A 1 334 ? -15.021 5.307 35.016 1.00 77.50 334 PHE A CA 1
ATOM 2629 C C . PHE A 1 334 ? -14.376 6.556 34.387 1.00 77.50 334 PHE A C 1
ATOM 2631 O O . PHE A 1 334 ? -13.858 7.417 35.092 1.00 77.50 334 PHE A O 1
ATOM 2638 N N . ARG A 1 335 ? -14.540 6.760 33.066 1.00 78.31 335 ARG A N 1
ATOM 2639 C CA . ARG A 1 335 ? -14.122 7.995 32.371 1.00 78.31 335 ARG A CA 1
ATOM 2640 C C . ARG A 1 335 ? -14.795 9.264 32.906 1.00 78.31 335 ARG A C 1
ATOM 2642 O O . ARG A 1 335 ? -14.259 10.349 32.709 1.00 78.31 335 ARG A O 1
ATOM 2649 N N . LYS A 1 336 ? -15.978 9.145 33.519 1.00 77.25 336 LYS A N 1
ATOM 2650 C CA . LYS A 1 336 ? -16.783 10.274 34.020 1.00 77.25 336 LYS A CA 1
ATOM 2651 C C . LYS A 1 336 ? -16.573 10.546 35.510 1.00 77.25 336 LYS A C 1
ATOM 2653 O O . LYS A 1 336 ? -17.109 11.520 36.034 1.00 77.25 336 LYS A O 1
ATOM 2658 N N . VAL A 1 337 ? -15.816 9.696 36.198 1.00 76.69 337 VAL A N 1
ATOM 2659 C CA . VAL A 1 337 ? -15.526 9.855 37.622 1.00 76.69 337 VAL A CA 1
ATOM 2660 C C . VAL A 1 337 ? -14.633 11.082 37.808 1.00 76.69 337 VAL A C 1
ATOM 2662 O O . VAL A 1 337 ? -13.579 11.186 37.181 1.00 76.69 337 VAL A O 1
ATOM 2665 N N . LYS A 1 338 ? -15.039 12.023 38.675 1.00 78.25 338 LYS A N 1
ATOM 2666 C CA . LYS A 1 338 ? -14.332 13.306 38.887 1.00 78.25 338 LYS A CA 1
ATOM 2667 C C . LYS A 1 338 ? -12.844 13.124 39.164 1.00 78.25 338 LYS A C 1
ATOM 2669 O O . LYS A 1 338 ? -12.025 13.922 38.719 1.00 78.25 338 LYS A O 1
ATOM 2674 N N . SER A 1 339 ? -12.489 12.102 39.927 1.00 74.00 339 SER A N 1
ATOM 2675 C CA . SER A 1 339 ? -11.099 11.844 40.277 1.00 74.00 339 SER A CA 1
ATOM 2676 C C . SER A 1 339 ? -10.281 11.292 39.120 1.00 74.00 339 SER A C 1
ATOM 2678 O O . SER A 1 339 ? -9.140 11.707 38.961 1.00 74.00 339 SER A O 1
ATOM 2680 N N . TYR A 1 340 ? -10.877 10.489 38.234 1.00 80.44 340 TYR A N 1
ATOM 2681 C CA . TYR A 1 340 ? -10.232 10.127 36.974 1.00 80.44 340 TYR A CA 1
ATOM 2682 C C . TYR A 1 340 ? -10.066 11.328 36.042 1.00 80.44 340 TYR A C 1
ATOM 2684 O O . TYR A 1 340 ? -9.012 11.490 35.439 1.00 80.44 340 TYR A O 1
ATOM 2692 N N . VAL A 1 341 ? -11.057 12.222 35.967 1.00 83.12 341 VAL A N 1
ATOM 2693 C CA . VAL A 1 341 ? -10.934 13.470 35.192 1.00 83.12 341 VAL A CA 1
ATOM 2694 C C . VAL A 1 341 ? -9.779 14.334 35.712 1.00 83.12 341 VAL A C 1
ATOM 2696 O O . VAL A 1 341 ? -8.983 14.833 34.918 1.00 83.12 341 VAL A O 1
ATOM 2699 N N . ARG A 1 342 ? -9.648 14.470 37.040 1.00 84.19 342 ARG A N 1
ATOM 2700 C CA . ARG A 1 342 ? -8.531 15.186 37.680 1.00 84.19 342 ARG A CA 1
ATOM 2701 C C . ARG A 1 342 ? -7.185 14.514 37.407 1.00 84.19 342 ARG A C 1
ATOM 2703 O O . ARG A 1 342 ? -6.262 15.191 36.969 1.00 84.19 342 ARG A O 1
ATOM 2710 N N . TYR A 1 343 ? -7.099 13.201 37.615 1.00 85.44 343 TYR A N 1
ATOM 2711 C CA . TYR A 1 343 ? -5.893 12.410 37.362 1.00 85.44 343 TYR A CA 1
ATOM 2712 C C . TYR A 1 343 ? -5.437 12.528 35.902 1.00 85.44 343 TYR A C 1
ATOM 2714 O O . TYR A 1 343 ? -4.281 12.845 35.633 1.00 85.44 343 TYR A O 1
ATOM 2722 N N . LYS A 1 344 ? -6.368 12.360 34.953 1.00 86.69 344 LYS A N 1
ATOM 2723 C CA . LYS A 1 344 ? -6.091 12.497 33.523 1.00 86.69 344 LYS A CA 1
ATOM 2724 C C . LYS A 1 344 ? -5.556 13.891 33.187 1.00 86.69 344 LYS A C 1
ATOM 2726 O O . LYS A 1 344 ? -4.552 13.988 32.502 1.00 86.69 344 LYS A O 1
ATOM 2731 N N . SER A 1 345 ? -6.181 14.960 33.688 1.00 86.25 345 SER A N 1
ATOM 2732 C CA . SER A 1 345 ? -5.710 16.331 33.436 1.00 86.25 345 SER A CA 1
ATOM 2733 C C . SER A 1 345 ? -4.285 16.561 33.951 1.00 86.25 345 SER A C 1
ATOM 2735 O O . SER A 1 345 ? -3.487 17.181 33.257 1.00 86.25 345 SER A O 1
ATOM 2737 N N . GLN A 1 346 ? -3.937 16.028 35.125 1.00 86.31 346 GLN A N 1
ATOM 2738 C CA . GLN A 1 346 ? -2.582 16.144 35.676 1.00 86.31 346 GLN A CA 1
ATOM 2739 C C . GLN A 1 346 ? -1.542 15.411 34.817 1.00 86.31 346 GLN A C 1
ATOM 2741 O O . GLN A 1 346 ? -0.471 15.957 34.564 1.00 86.31 346 GLN A O 1
ATOM 2746 N N . HIS A 1 347 ? -1.866 14.210 34.333 1.00 80.81 347 HIS A N 1
ATOM 2747 C CA . HIS A 1 347 ? -0.958 13.432 33.488 1.00 80.81 347 HIS A CA 1
ATOM 2748 C C . HIS A 1 347 ? -0.862 13.940 32.046 1.00 80.81 347 HIS A C 1
ATOM 2750 O O . HIS A 1 347 ? 0.234 13.961 31.491 1.00 80.81 347 HIS A O 1
ATOM 2756 N N . ASP A 1 348 ? -1.962 14.419 31.463 1.00 78.19 348 ASP A N 1
ATOM 2757 C CA . ASP A 1 348 ? -1.956 15.016 30.125 1.00 78.19 348 ASP A CA 1
ATOM 2758 C C . ASP A 1 348 ? -1.152 16.337 30.111 1.00 78.19 348 ASP A C 1
ATOM 2760 O O . ASP A 1 348 ? -0.484 16.636 29.124 1.00 78.19 348 ASP A O 1
ATOM 2764 N N . HIS A 1 349 ? -1.155 17.118 31.205 1.00 64.50 349 HIS A N 1
ATOM 2765 C CA . HIS A 1 349 ? -0.341 18.339 31.324 1.00 64.50 349 HIS A CA 1
ATOM 2766 C C . HIS A 1 349 ? 1.145 18.065 31.590 1.00 64.50 349 HIS A C 1
ATOM 2768 O O . HIS A 1 349 ? 1.988 18.783 31.054 1.00 64.50 349 HIS A O 1
ATOM 2774 N N . ALA A 1 350 ? 1.475 17.021 32.355 1.00 59.84 350 ALA A N 1
ATOM 2775 C CA . ALA A 1 350 ? 2.864 16.617 32.586 1.00 59.84 350 ALA A CA 1
ATOM 2776 C C . ALA A 1 350 ? 3.555 16.130 31.295 1.00 59.84 350 ALA A C 1
ATOM 2778 O O . ALA A 1 350 ? 4.725 16.418 31.070 1.00 59.84 350 ALA A O 1
ATOM 2779 N N . GLY A 1 351 ? 2.815 15.469 30.395 1.00 49.66 351 GLY A N 1
ATOM 2780 C CA . GLY A 1 351 ? 3.342 15.042 29.093 1.00 49.66 351 GLY A CA 1
ATOM 2781 C C . GLY A 1 351 ? 3.636 16.183 28.106 1.00 49.66 351 GLY A C 1
ATOM 2782 O O . GLY A 1 351 ? 4.366 15.971 27.142 1.00 49.66 351 GLY A O 1
ATOM 2783 N N . ILE A 1 352 ? 3.090 17.387 28.329 1.00 48.47 352 ILE A N 1
ATOM 2784 C CA . ILE A 1 352 ? 3.343 18.572 27.489 1.00 48.47 352 ILE A CA 1
ATOM 2785 C C . ILE A 1 352 ? 4.559 19.356 27.999 1.00 48.47 352 ILE A C 1
ATOM 2787 O O . ILE A 1 352 ? 5.317 19.872 27.184 1.00 48.47 352 ILE A O 1
ATOM 2791 N N . SER A 1 353 ? 4.790 19.416 29.318 1.00 43.06 353 SER A N 1
ATOM 2792 C CA . SER A 1 353 ? 5.955 20.115 29.884 1.00 43.06 353 SER A CA 1
ATOM 2793 C C . SER A 1 353 ? 7.285 19.421 29.577 1.00 43.06 353 SER A C 1
ATOM 2795 O O . SER A 1 353 ? 8.275 20.107 29.331 1.00 43.06 353 SER A O 1
ATOM 2797 N N . ASP A 1 354 ? 7.300 18.085 29.514 1.00 43.09 354 ASP A N 1
ATOM 2798 C CA . ASP A 1 354 ? 8.516 17.312 29.209 1.00 43.09 354 ASP A CA 1
ATOM 2799 C C . ASP A 1 354 ? 8.894 17.341 27.715 1.00 43.09 354 ASP A C 1
ATOM 2801 O O . ASP A 1 354 ? 10.057 17.150 27.370 1.00 43.09 354 ASP A O 1
ATOM 2805 N N . ALA A 1 355 ? 7.950 17.638 26.813 1.00 40.50 355 ALA A N 1
ATOM 2806 C CA . ALA A 1 355 ? 8.221 17.778 25.377 1.00 40.50 355 ALA A CA 1
ATOM 2807 C C . ALA A 1 355 ? 8.800 19.156 24.991 1.00 40.50 355 ALA A C 1
ATOM 2809 O O . ALA A 1 355 ? 9.312 19.315 23.886 1.00 40.50 355 ALA A O 1
ATOM 2810 N N . SER A 1 356 ? 8.732 20.146 25.888 1.00 43.31 356 SER A N 1
ATOM 2811 C CA . SER A 1 356 ? 9.238 21.514 25.677 1.00 43.31 356 SER A CA 1
ATOM 2812 C C . SER A 1 356 ? 10.549 21.832 26.412 1.00 43.31 356 SER A C 1
ATOM 2814 O O . SER A 1 356 ? 11.018 22.961 26.339 1.00 43.31 356 SER A O 1
ATOM 2816 N N . GLY A 1 357 ? 11.134 20.874 27.138 1.00 38.75 357 GLY A N 1
ATOM 2817 C CA . GLY A 1 357 ? 12.332 21.078 27.969 1.00 38.75 357 GLY A CA 1
ATOM 2818 C C . GLY A 1 357 ? 13.650 20.599 27.350 1.00 38.75 357 GLY A C 1
ATOM 2819 O O . GLY A 1 357 ? 14.590 20.325 28.090 1.00 38.75 357 GLY A O 1
ATOM 2820 N N . GLY A 1 358 ? 13.704 20.424 26.027 1.00 38.81 358 GLY A N 1
ATOM 2821 C CA . GLY A 1 358 ? 14.795 19.731 25.335 1.00 38.81 358 GLY A CA 1
ATOM 2822 C C . GLY A 1 358 ? 15.522 20.528 24.255 1.00 38.81 358 GLY A C 1
ATOM 2823 O O . GLY A 1 358 ? 16.134 19.902 23.406 1.00 38.81 358 GLY A O 1
ATOM 2824 N N . GLU A 1 359 ? 15.463 21.858 24.249 1.00 42.41 359 GLU A N 1
ATOM 2825 C CA . GLU A 1 359 ? 16.362 22.701 23.449 1.00 42.41 359 GLU A CA 1
ATOM 2826 C C . GLU A 1 359 ? 16.676 23.955 24.269 1.00 42.41 359 GLU A C 1
ATOM 2828 O O . GLU A 1 359 ? 15.818 24.818 24.415 1.00 42.41 359 GLU A O 1
ATOM 2833 N N . ASP A 1 360 ? 17.845 23.954 24.916 1.00 43.12 360 ASP A N 1
ATOM 2834 C CA . ASP A 1 360 ? 18.716 25.115 25.179 1.00 43.12 360 ASP A CA 1
ATOM 2835 C C . ASP A 1 360 ? 19.546 24.888 26.448 1.00 43.12 360 ASP A C 1
ATOM 2837 O O . ASP A 1 360 ? 19.217 25.389 27.513 1.00 43.12 360 ASP A O 1
ATOM 2841 N N . GLU A 1 361 ? 20.656 24.157 26.315 1.00 42.22 361 GLU A N 1
ATOM 2842 C CA . GLU A 1 361 ? 21.918 24.483 26.998 1.00 42.22 361 GLU A CA 1
ATOM 2843 C C . GLU A 1 361 ? 23.091 23.882 26.200 1.00 42.22 361 GLU A C 1
ATOM 2845 O O . GLU A 1 361 ? 23.526 22.762 26.459 1.00 42.22 361 GLU A O 1
ATOM 2850 N N . ALA A 1 362 ? 23.576 24.620 25.193 1.00 39.56 362 ALA A N 1
ATOM 2851 C CA . ALA A 1 362 ? 24.985 24.676 24.770 1.00 39.56 362 ALA A CA 1
ATOM 2852 C C . ALA A 1 362 ? 25.133 25.637 23.575 1.00 39.56 362 ALA A C 1
ATOM 2854 O O . ALA A 1 362 ? 24.818 25.273 22.441 1.00 39.56 362 ALA A O 1
ATOM 2855 N N . GLY A 1 363 ? 25.645 26.846 23.826 1.00 33.44 363 GLY A N 1
ATOM 2856 C CA . GLY A 1 363 ? 25.984 27.831 22.794 1.00 33.44 363 GLY A CA 1
ATOM 2857 C C . GLY A 1 363 ? 26.205 29.222 23.350 1.00 33.44 363 GLY A C 1
ATOM 2858 O O . GLY A 1 363 ? 25.273 30.037 23.199 1.00 33.44 363 GLY A O 1
#

pLDDT: mean 83.05, std 15.97, range [33.44, 96.81]

Radius of gyration: 32.2 Å; chains: 1; bounding box: 94×39×88 Å

Sequence (363 aa):
MEDYQRRIAAQTAAVRELEELVHTLESGPAAGTEAAQKSLSRAHSDLERAEADLKALKRQYAGCLLREGRGPDPAHVEDAIFDEATQALTSGRLTSQEPRGPGDGPIAFDAFRSLLLAGLPLGQLVENEAADRRSSVLFDSLEEQTSTKNILRRWAATAAGDPYVANILRCAREAAARFRQGLEQFTRVLDGVRINYELKQRKVDRLAVAFAGSRAVIQASNDWENIEKACPAEARQLLEEFHSLVSARDELRRLRDELNAELRAFMKCFFPRYLTYVLQQSKARQHELGLGRCKPQRLCRYVLEQIDRTDFLLPRGGSLEIDVPRIPSEIALFRKVKSYVRYKSQHDHAGISDASGGEDEAG